Protein AF-A0A958DXS5-F1 (afdb_monomer)

Radius of gyration: 31.89 Å; Cα contacts (8 Å, |Δi|>4): 603; chains: 1; bounding box: 67×41×102 Å

Sequence (323 aa):
NNTNSLRATYNRAVTLPGNNSLNLDIIGQQTDFPGGFSLIGRGRGARDGYSFSNASLANGQFLASGTLPIPGIWGSGLPYQPGVPNTTYIPLAAPYALLYEGLLAQFTANPNSILSQLAQAGINVDVSTAQLLLTLLDYNPNRSGRPALPVTTINQNRRATTVLTATPVDVKPLANTITETIELGYKGIISNKLLFAVDGYYTKKKDFIGPLLLETPLVVWGRNAQGGSLLDSELAAALAEAISNNPVLLGALQSQSLTPQQVAGLLVALASEDLNALPVGVVQPNENAVPGELMLTYRNFGQVEYWGVDVTMQYLFNEKLSF

Nearest PDB structures (foldseek):
  5fq8-assembly1_B  TM=8.353E-01  e=8.364E+00  Bacteroides thetaiotaomicron
  5fq6-assembly2_B  TM=6.447E-01  e=6.556E+00  Bacteroides thetaiotaomicron

Solvent-accessible surface area (backbone atoms only — not comparable to full-atom values): 18397 Å² total; per-residue (Å²): 113,73,53,73,50,79,45,77,48,79,47,78,48,77,45,72,72,49,69,58,50,35,65,32,78,44,79,78,42,74,48,77,42,68,87,68,48,56,46,33,35,28,40,38,27,18,53,83,32,38,45,41,67,82,22,61,43,100,81,66,42,69,50,59,36,35,61,43,92,25,62,46,83,78,94,73,80,80,78,90,61,97,87,70,95,74,78,45,56,48,34,44,56,40,68,38,44,51,44,30,52,56,50,48,53,49,43,73,74,38,55,65,57,55,46,51,52,35,40,72,73,72,41,75,66,54,73,69,57,53,49,51,51,51,63,63,42,58,79,52,97,85,56,88,93,63,90,72,63,76,52,80,42,36,63,63,77,61,79,66,89,61,83,73,89,72,79,82,75,61,45,60,46,64,56,59,22,39,39,40,35,44,37,45,32,42,37,39,33,48,77,83,32,36,40,39,34,41,37,37,38,42,35,40,39,32,30,40,73,55,69,77,40,81,67,50,45,72,38,48,38,64,59,48,100,85,69,53,36,63,66,48,60,43,51,14,49,42,42,18,50,25,39,62,74,31,68,69,57,39,52,58,35,48,77,60,76,47,50,42,58,62,54,19,48,47,56,47,58,72,31,44,71,75,45,48,66,35,68,52,21,27,36,52,36,76,82,56,89,64,77,34,52,44,39,20,33,43,44,57,44,69,71,51,73,52,69,53,73,50,78,48,78,48,76,59,90,50,102,84,69,87,134

Secondary structure (DSSP, 8-state):
--EEEEEEEEEEEEEPPPHHHHH-EEEEEEEE-TTS-EEEEEEE--SS-B--TTTEETTTEE------SSS---S------TT-----EE--HHHHHHHHHHHHHHHHH-HHHHHHHHHHTT----HHHHHHHHHHH---TT-TTS-------EETTS---PPPS----PBPPPPPEEEEEEEEEEEEEETTTEEEEEEEEEEEEEEEE---EE-SPEEE----TTS--HHHHHHHHHHHHHHHT-HHHHHHHHHTT--HHHHHHHHHHHTHHHHTT-EEEE---TT--STTEEEEE--EEEEEEEEEEEEEEEE---TT---

pLDDT: mean 70.85, std 20.26, range [27.22, 98.38]

Mean predicted aligned error: 13.58 Å

Structure (mmCIF, N/CA/C/O backbone):
data_AF-A0A958DXS5-F1
#
_entry.id   AF-A0A958DXS5-F1
#
loop_
_atom_site.group_PDB
_atom_site.id
_atom_site.type_symbol
_atom_site.label_atom_id
_atom_site.label_alt_id
_atom_site.label_comp_id
_atom_site.label_asym_id
_atom_site.label_entity_id
_atom_site.label_seq_id
_atom_site.pdbx_PDB_ins_code
_atom_site.Cartn_x
_atom_site.Cartn_y
_atom_site.Cartn_z
_atom_site.occupancy
_atom_site.B_iso_or_equiv
_atom_site.auth_seq_id
_atom_site.auth_comp_id
_atom_site.auth_asym_id
_atom_site.auth_atom_id
_atom_site.pdbx_PDB_model_num
ATOM 1 N N . ASN A 1 1 ? 33.249 -8.209 -59.733 1.00 57.84 1 ASN A N 1
ATOM 2 C CA . ASN A 1 1 ? 33.817 -7.555 -58.538 1.00 57.84 1 ASN A CA 1
ATOM 3 C C . ASN A 1 1 ? 32.849 -7.735 -57.392 1.00 57.84 1 ASN A C 1
ATOM 5 O O . ASN A 1 1 ? 31.688 -7.401 -57.561 1.00 57.84 1 ASN A O 1
ATOM 9 N N . ASN A 1 2 ? 33.302 -8.300 -56.275 1.00 68.88 2 ASN A N 1
ATOM 10 C CA . ASN A 1 2 ? 32.500 -8.376 -55.056 1.00 68.88 2 ASN A CA 1
ATOM 11 C C . ASN A 1 2 ? 32.970 -7.261 -54.123 1.00 68.88 2 ASN A C 1
ATOM 13 O O . ASN A 1 2 ? 34.174 -7.112 -53.912 1.00 68.88 2 ASN A O 1
ATOM 17 N N . THR A 1 3 ? 32.036 -6.481 -53.592 1.00 84.75 3 THR A N 1
ATOM 18 C CA . THR A 1 3 ? 32.337 -5.391 -52.658 1.00 84.75 3 THR A CA 1
ATOM 19 C C . THR A 1 3 ? 31.684 -5.716 -51.331 1.00 84.75 3 THR A C 1
ATOM 21 O O . THR A 1 3 ? 30.490 -5.996 -51.291 1.00 84.75 3 THR A O 1
ATOM 24 N N . ASN A 1 4 ? 32.470 -5.685 -50.256 1.00 90.81 4 ASN A N 1
ATOM 25 C CA . ASN A 1 4 ? 32.017 -6.026 -48.914 1.00 90.81 4 ASN A CA 1
ATOM 26 C C . ASN A 1 4 ? 32.406 -4.912 -47.941 1.00 90.81 4 ASN A C 1
ATOM 28 O O . ASN A 1 4 ? 33.473 -4.314 -48.081 1.00 90.81 4 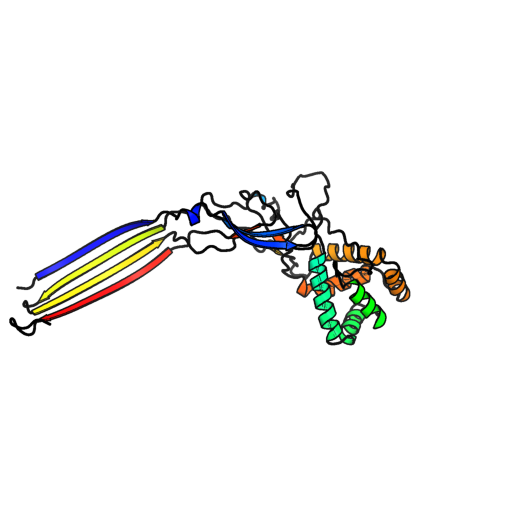ASN A O 1
ATOM 32 N N . SER A 1 5 ? 31.567 -4.668 -46.942 1.00 93.50 5 SER A N 1
ATOM 33 C CA . SER A 1 5 ? 31.832 -3.733 -45.851 1.00 93.50 5 SER A CA 1
ATOM 34 C C . SER A 1 5 ? 31.365 -4.316 -44.523 1.00 93.50 5 SER A C 1
ATOM 36 O O . SER A 1 5 ? 30.269 -4.870 -44.445 1.00 93.50 5 SER A O 1
ATOM 38 N N . LEU A 1 6 ? 32.183 -4.143 -43.486 1.00 95.19 6 LEU A N 1
ATOM 39 C CA . LEU A 1 6 ? 31.854 -4.454 -42.099 1.00 95.19 6 LEU A CA 1
ATOM 40 C C . LEU A 1 6 ? 31.708 -3.143 -41.320 1.00 95.19 6 LEU A C 1
ATOM 42 O O . LEU A 1 6 ? 32.494 -2.214 -41.514 1.00 95.19 6 LEU A O 1
ATOM 46 N N . ARG A 1 7 ? 30.729 -3.088 -40.422 1.00 95.50 7 ARG A N 1
ATOM 47 C CA . ARG A 1 7 ? 30.500 -1.986 -39.491 1.00 95.50 7 ARG A CA 1
ATOM 48 C C . ARG A 1 7 ? 30.397 -2.538 -38.076 1.00 95.50 7 ARG A C 1
ATOM 50 O O . ARG A 1 7 ? 29.701 -3.519 -37.848 1.00 95.50 7 ARG A O 1
ATOM 57 N N . ALA A 1 8 ? 31.048 -1.868 -37.135 1.00 96.69 8 ALA A N 1
ATOM 58 C CA . ALA A 1 8 ? 30.827 -2.062 -35.712 1.00 96.69 8 ALA A CA 1
ATOM 59 C C . ALA A 1 8 ? 30.578 -0.696 -35.075 1.00 96.69 8 ALA A C 1
ATOM 61 O O . ALA A 1 8 ? 31.335 0.246 -35.324 1.00 96.69 8 ALA A O 1
ATOM 62 N N . THR A 1 9 ? 29.522 -0.578 -34.281 1.00 97.44 9 THR A N 1
ATOM 63 C CA . THR A 1 9 ? 29.180 0.653 -33.566 1.00 97.44 9 THR A CA 1
ATOM 64 C C . THR A 1 9 ? 28.941 0.350 -32.097 1.00 97.44 9 THR A C 1
ATOM 66 O O . THR A 1 9 ? 28.390 -0.685 -31.727 1.00 97.44 9 THR A O 1
ATOM 69 N N . TYR A 1 10 ? 29.379 1.278 -31.252 1.00 97.38 10 TYR A N 1
ATOM 70 C CA . TYR A 1 10 ? 29.037 1.316 -29.841 1.00 97.38 10 TYR A CA 1
ATOM 71 C C . TYR A 1 10 ? 28.386 2.661 -29.552 1.00 97.38 10 TYR A C 1
ATOM 73 O O . TYR A 1 10 ? 28.977 3.709 -29.819 1.00 97.38 10 TYR A O 1
ATOM 81 N N . ASN A 1 11 ? 27.174 2.626 -29.015 1.00 97.38 11 ASN A N 1
ATOM 82 C CA . ASN A 1 11 ? 26.450 3.813 -28.599 1.00 97.38 11 ASN A CA 1
ATOM 83 C C . ASN A 1 11 ? 26.139 3.732 -27.106 1.00 97.38 11 ASN A C 1
ATOM 85 O O . ASN A 1 11 ? 25.632 2.718 -26.627 1.00 97.38 11 ASN A O 1
ATOM 89 N N . ARG A 1 12 ? 26.403 4.820 -26.382 1.00 97.19 12 ARG A N 1
ATOM 90 C CA . ARG A 1 12 ? 26.031 4.983 -24.978 1.00 97.19 12 ARG A CA 1
ATOM 91 C C . ARG A 1 12 ? 25.222 6.260 -24.821 1.00 97.19 12 ARG A C 1
ATOM 93 O O . ARG A 1 12 ? 25.762 7.359 -24.921 1.00 97.19 12 ARG A O 1
ATOM 100 N N . ALA A 1 13 ? 23.944 6.101 -24.508 1.00 97.12 13 ALA A N 1
ATOM 101 C CA . ALA A 1 13 ? 23.031 7.192 -24.213 1.00 97.12 13 ALA A CA 1
ATOM 102 C C . ALA A 1 13 ? 22.753 7.271 -22.707 1.00 97.12 13 ALA A C 1
ATOM 104 O O . ALA A 1 13 ? 22.579 6.252 -22.035 1.00 97.12 13 ALA A O 1
ATOM 105 N N . VAL A 1 14 ? 22.684 8.495 -22.186 1.00 97.25 14 VAL A N 1
ATOM 106 C CA . VAL A 1 14 ? 22.302 8.784 -20.800 1.00 97.25 14 VAL A CA 1
ATOM 107 C C . VAL A 1 14 ? 21.036 9.628 -20.833 1.00 97.25 14 VAL A C 1
ATOM 109 O O . VAL A 1 14 ? 21.013 10.682 -21.462 1.00 97.25 14 VAL A O 1
ATOM 112 N N . THR A 1 15 ? 19.983 9.161 -20.170 1.00 96.00 15 THR A N 1
ATOM 113 C CA . THR A 1 15 ? 18.731 9.906 -19.997 1.00 96.00 15 THR A CA 1
ATOM 114 C C . THR A 1 15 ? 18.621 10.344 -18.546 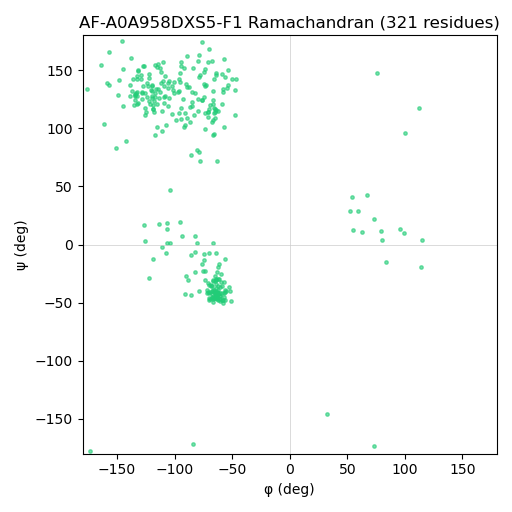1.00 96.00 15 THR A C 1
ATOM 116 O O . THR A 1 15 ? 18.663 9.512 -17.638 1.00 96.00 15 THR A O 1
ATOM 119 N N . LEU A 1 16 ? 18.508 11.653 -18.331 1.00 96.38 16 LEU A N 1
ATOM 120 C CA . LEU A 1 16 ? 18.294 12.217 -17.003 1.00 96.38 16 LEU A CA 1
ATOM 121 C C . LEU A 1 16 ? 16.840 11.984 -16.562 1.00 96.38 16 LEU A C 1
ATOM 123 O O . LEU A 1 16 ? 15.945 11.993 -17.415 1.00 96.38 16 LEU A O 1
ATOM 127 N N . PRO A 1 17 ? 16.577 11.824 -15.254 1.00 96.06 17 PRO A N 1
ATOM 128 C CA . PRO A 1 17 ? 15.221 11.855 -14.733 1.00 96.06 17 PRO A CA 1
ATOM 129 C C . PRO A 1 17 ? 14.481 13.128 -15.157 1.00 96.06 17 PRO A C 1
ATOM 131 O O . PRO A 1 17 ? 15.035 14.229 -15.128 1.00 96.06 17 PRO A O 1
ATOM 134 N N . GLY A 1 18 ? 13.216 12.981 -15.551 1.00 93.75 18 GLY A N 1
ATOM 135 C CA . GLY A 1 18 ? 12.374 14.122 -15.904 1.00 93.75 18 GLY A CA 1
ATOM 136 C C . GLY A 1 18 ? 12.056 14.993 -14.685 1.00 93.75 18 GLY A C 1
ATOM 137 O O . GLY A 1 18 ? 12.073 14.517 -13.550 1.00 93.75 18 GLY A O 1
ATOM 138 N N . ASN A 1 19 ? 11.695 16.260 -14.918 1.00 93.50 19 ASN A N 1
ATOM 139 C CA . ASN A 1 19 ? 11.370 17.197 -13.835 1.00 93.50 19 ASN A CA 1
ATOM 140 C C . ASN A 1 19 ? 10.251 16.668 -12.922 1.00 93.50 19 ASN A C 1
ATOM 142 O O . ASN A 1 19 ? 10.360 16.750 -11.704 1.00 93.50 19 ASN A O 1
ATOM 146 N N . ASN A 1 20 ? 9.219 16.046 -13.503 1.00 90.94 20 ASN A N 1
ATOM 147 C CA . ASN A 1 20 ? 8.153 15.418 -12.725 1.00 90.94 20 ASN A CA 1
ATOM 148 C C . ASN A 1 20 ? 8.691 14.252 -11.882 1.00 90.94 20 ASN A C 1
ATOM 150 O O . ASN A 1 20 ? 8.374 14.158 -10.709 1.00 90.94 20 ASN A O 1
ATOM 154 N N . SER A 1 21 ? 9.558 13.390 -12.414 1.00 93.62 21 SER A N 1
ATOM 155 C CA . SER A 1 21 ? 10.102 12.273 -11.628 1.00 93.62 21 SER A CA 1
ATOM 156 C C . SER A 1 21 ? 10.922 12.733 -10.418 1.00 93.62 21 SER A C 1
ATOM 158 O O . SER A 1 21 ? 10.944 12.052 -9.396 1.00 93.62 21 SER A O 1
ATOM 160 N N . LEU A 1 22 ? 11.561 13.900 -10.517 1.00 94.50 22 LEU A N 1
ATOM 161 C CA . LEU A 1 22 ? 12.376 14.479 -9.450 1.00 94.50 22 LEU A CA 1
ATOM 162 C C . LEU A 1 22 ? 11.560 15.301 -8.450 1.00 94.50 22 LEU A C 1
ATOM 164 O O . LEU A 1 22 ? 11.778 15.173 -7.252 1.00 94.50 22 LEU A O 1
ATOM 168 N N . ASN A 1 23 ? 10.629 16.127 -8.928 1.00 94.19 23 ASN A N 1
ATOM 169 C CA . ASN A 1 23 ? 10.014 17.192 -8.131 1.00 94.19 23 ASN A CA 1
ATOM 170 C C . ASN A 1 23 ? 8.476 17.146 -8.123 1.00 94.19 23 ASN A C 1
ATOM 172 O O . ASN A 1 23 ? 7.849 18.156 -7.812 1.00 94.19 23 ASN A O 1
ATOM 176 N N . LEU A 1 24 ? 7.848 16.026 -8.509 1.00 94.06 24 LEU A N 1
ATOM 177 C CA . LEU A 1 24 ? 6.392 15.885 -8.397 1.00 94.06 24 LEU A CA 1
ATOM 178 C C . LEU A 1 24 ? 5.959 16.154 -6.952 1.00 94.06 24 LEU A C 1
ATOM 180 O O . LEU A 1 24 ? 6.568 15.648 -6.015 1.00 94.06 24 LEU A O 1
ATOM 184 N N . ASP A 1 25 ? 4.899 16.934 -6.792 1.00 91.88 25 ASP A N 1
ATOM 185 C CA . ASP A 1 25 ? 4.213 17.125 -5.520 1.00 91.88 25 ASP A CA 1
ATOM 186 C C . ASP A 1 25 ? 2.741 17.430 -5.814 1.00 91.88 25 ASP A C 1
ATOM 188 O O . ASP A 1 25 ? 2.333 18.583 -5.954 1.00 91.88 25 ASP A O 1
ATOM 192 N N . ILE A 1 26 ? 1.954 16.377 -6.036 1.00 91.38 26 ILE A N 1
ATOM 193 C CA . ILE A 1 26 ? 0.547 16.498 -6.433 1.00 91.38 26 ILE A CA 1
ATOM 194 C C . ILE A 1 26 ? -0.303 15.566 -5.582 1.00 91.38 26 ILE A C 1
ATOM 196 O O . ILE A 1 26 ? -0.054 14.363 -5.527 1.00 91.38 26 ILE A O 1
ATOM 200 N N . ILE A 1 27 ? -1.351 16.112 -4.966 1.00 90.50 27 ILE A N 1
ATOM 201 C CA . ILE A 1 27 ? -2.413 15.316 -4.346 1.00 90.50 27 ILE A CA 1
ATOM 202 C C . ILE A 1 27 ? -3.258 14.716 -5.470 1.00 90.50 27 ILE A C 1
ATOM 204 O O . ILE A 1 27 ? -3.917 15.445 -6.208 1.00 90.50 27 ILE A O 1
ATOM 208 N N . GLY A 1 28 ? -3.213 13.394 -5.617 1.00 85.00 28 GLY A N 1
ATOM 209 C CA . GLY A 1 28 ? -4.034 12.665 -6.585 1.00 85.00 28 GLY A CA 1
ATOM 210 C C . GLY A 1 28 ? -5.396 12.271 -6.019 1.00 85.00 28 GLY A C 1
ATOM 211 O O . GLY A 1 28 ? -6.374 12.199 -6.756 1.00 85.00 28 GLY A O 1
ATOM 212 N N . GLN A 1 29 ? -5.467 12.043 -4.708 1.00 82.50 29 GLN A N 1
ATOM 213 C CA . GLN A 1 29 ? -6.699 11.703 -4.010 1.00 82.50 29 GLN A CA 1
ATOM 214 C C . GLN A 1 29 ? -6.651 12.252 -2.589 1.00 82.50 29 GLN A C 1
ATOM 216 O O . GLN A 1 29 ? -5.621 12.192 -1.925 1.00 82.50 29 GLN A O 1
ATOM 221 N N . GLN A 1 30 ? -7.782 12.741 -2.103 1.00 82.06 30 GLN A N 1
ATOM 222 C CA . GLN A 1 30 ? -7.972 13.047 -0.697 1.00 82.06 30 GLN A CA 1
ATOM 223 C C . GLN A 1 30 ? -9.324 12.488 -0.279 1.00 82.06 30 GLN A C 1
ATOM 225 O O . GLN A 1 30 ? -10.321 12.690 -0.969 1.00 82.06 30 GLN A O 1
ATOM 230 N N . THR A 1 31 ? -9.340 11.733 0.813 1.00 64.88 31 THR A N 1
ATOM 231 C CA . THR A 1 31 ? -10.576 11.249 1.430 1.00 64.88 31 THR A CA 1
ATOM 232 C C . THR A 1 31 ? -10.642 11.810 2.834 1.00 64.88 31 THR A C 1
ATOM 234 O O . THR A 1 31 ? -9.777 11.509 3.654 1.00 64.88 31 THR A O 1
ATOM 237 N N . ASP A 1 32 ? -11.653 12.630 3.089 1.00 61.53 32 ASP A N 1
ATOM 238 C CA . ASP A 1 32 ? -11.888 13.225 4.398 1.00 61.53 32 ASP A CA 1
ATOM 239 C C . ASP A 1 32 ? -12.804 12.319 5.225 1.00 61.53 32 ASP A C 1
ATOM 241 O O . ASP A 1 32 ? -13.791 11.771 4.728 1.00 61.53 32 ASP A O 1
ATOM 245 N N . PHE A 1 33 ? -12.475 12.168 6.502 1.00 49.66 33 PHE A N 1
ATOM 246 C CA . PHE A 1 33 ? -13.183 11.330 7.459 1.00 49.66 33 PHE A CA 1
ATOM 247 C C . PHE A 1 33 ? -13.779 12.180 8.592 1.00 49.66 33 PHE A C 1
ATOM 249 O O . PHE A 1 33 ? -13.264 13.257 8.918 1.00 49.66 33 PHE A O 1
ATOM 256 N N . PRO A 1 34 ? -14.854 11.701 9.251 1.00 40.28 34 PRO A N 1
ATOM 257 C CA . PRO A 1 34 ? -15.392 12.339 10.446 1.00 40.28 34 PRO A CA 1
ATOM 258 C C . PRO A 1 34 ? -14.324 12.549 11.521 1.00 40.28 34 PRO A C 1
ATOM 260 O O . PRO A 1 34 ? -13.358 11.795 11.636 1.00 40.28 34 PRO A O 1
ATOM 263 N N . GLY A 1 35 ? -14.501 13.595 12.322 1.00 44.41 35 GLY A N 1
ATOM 264 C CA . GLY A 1 35 ? -13.476 14.045 13.257 1.00 44.41 35 GLY A CA 1
ATOM 265 C C . GLY A 1 35 ? -12.448 14.956 12.602 1.00 44.41 35 GLY A C 1
ATOM 266 O O . GLY A 1 35 ? -11.798 15.670 13.343 1.00 44.41 35 GLY A O 1
ATOM 267 N N . GLY A 1 36 ? -12.381 15.007 11.264 1.00 46.69 36 GLY A N 1
ATOM 268 C CA . GLY A 1 36 ? -11.670 15.989 10.450 1.00 46.69 36 GLY A CA 1
ATOM 269 C C . GLY A 1 36 ? -10.488 15.416 9.656 1.00 46.69 36 GLY A C 1
ATOM 270 O O . GLY A 1 36 ? -10.055 16.041 8.700 1.00 46.69 36 GLY A O 1
ATOM 271 N N . PHE A 1 37 ? -9.970 14.248 10.034 1.00 50.34 37 PHE A N 1
ATOM 272 C CA . PHE A 1 37 ? -8.798 13.615 9.423 1.00 50.34 37 PHE A CA 1
ATOM 273 C C . PHE A 1 37 ? -8.946 13.397 7.906 1.00 50.34 37 PHE A C 1
ATOM 275 O O . PHE A 1 37 ? -10.016 13.009 7.444 1.00 50.34 37 PHE A O 1
ATOM 282 N N . SER A 1 38 ? -7.849 13.537 7.158 1.00 58.19 38 SER A N 1
ATOM 283 C CA . SER A 1 38 ? -7.803 13.303 5.710 1.00 58.19 38 SER A CA 1
ATOM 284 C C . SER A 1 38 ? -6.737 12.270 5.360 1.00 58.19 38 SER A C 1
ATOM 286 O O . SER A 1 38 ? -5.568 12.446 5.700 1.00 58.19 38 SER A O 1
ATOM 288 N N . LEU A 1 39 ? -7.116 11.220 4.628 1.00 67.88 39 LEU A N 1
ATOM 289 C CA . LEU A 1 39 ? -6.159 10.335 3.964 1.00 67.88 39 LEU A CA 1
ATOM 290 C C . LEU A 1 39 ? -5.797 10.946 2.615 1.00 67.88 39 LEU A C 1
ATOM 292 O O . LEU A 1 39 ? -6.668 11.128 1.760 1.00 67.88 39 LEU A O 1
ATOM 296 N N . ILE A 1 40 ? -4.517 11.248 2.425 1.00 77.12 40 ILE A N 1
ATOM 297 C CA . ILE A 1 40 ? -4.032 11.929 1.225 1.00 77.12 40 ILE A CA 1
ATOM 298 C C . ILE A 1 40 ? -3.198 10.947 0.408 1.00 77.12 40 ILE A C 1
ATOM 300 O O . ILE A 1 40 ? -2.133 10.520 0.841 1.00 77.12 40 ILE A O 1
ATOM 304 N N . GLY A 1 41 ? -3.673 10.603 -0.784 1.00 86.81 41 GLY A N 1
ATOM 305 C CA . GLY A 1 41 ? -2.876 9.964 -1.823 1.00 86.81 41 GLY A CA 1
ATOM 306 C C . GLY A 1 41 ? -2.110 11.028 -2.596 1.00 86.81 41 GLY A C 1
ATOM 307 O O . GLY A 1 41 ? -2.718 11.829 -3.316 1.00 86.81 41 GLY A O 1
ATOM 308 N N . ARG A 1 42 ? -0.784 11.053 -2.460 1.00 89.12 42 ARG A N 1
ATOM 309 C CA . ARG A 1 42 ? 0.068 12.073 -3.076 1.00 89.12 42 ARG A CA 1
ATOM 310 C C . ARG A 1 42 ? 1.169 11.445 -3.915 1.00 89.12 42 ARG A C 1
ATOM 312 O O . ARG A 1 42 ? 1.901 10.578 -3.454 1.00 89.12 42 ARG A O 1
ATOM 319 N N . GLY A 1 43 ? 1.311 11.928 -5.143 1.00 92.75 43 GLY A N 1
ATOM 320 C CA . GLY A 1 43 ? 2.479 11.662 -5.965 1.00 92.75 43 GLY A CA 1
ATOM 321 C C . GLY A 1 43 ? 3.632 12.566 -5.552 1.00 92.75 43 GLY A C 1
ATOM 322 O O . GLY A 1 43 ? 3.480 13.790 -5.569 1.00 92.75 43 GLY A O 1
ATOM 323 N N . ARG A 1 44 ? 4.780 11.971 -5.226 1.00 92.38 44 ARG A N 1
ATOM 324 C CA . ARG A 1 44 ? 6.013 12.690 -4.923 1.00 92.38 44 ARG A CA 1
ATOM 325 C C . ARG A 1 44 ? 7.171 12.291 -5.830 1.00 92.38 44 ARG A C 1
ATOM 327 O O . ARG A 1 44 ? 7.309 11.129 -6.212 1.00 92.38 44 ARG A O 1
ATOM 334 N N . GLY A 1 45 ? 8.006 13.258 -6.183 1.00 94.31 45 GLY A N 1
ATOM 335 C CA . GLY A 1 45 ? 9.250 13.022 -6.904 1.00 94.31 45 GLY A CA 1
ATOM 336 C C . GLY A 1 45 ? 10.347 12.508 -5.973 1.00 94.31 45 GLY A C 1
ATOM 337 O O . GLY A 1 45 ? 10.420 12.911 -4.821 1.00 94.31 45 GLY A O 1
ATOM 338 N N . ALA A 1 46 ? 11.217 11.631 -6.469 1.00 94.19 46 ALA A N 1
ATOM 339 C CA . ALA A 1 46 ? 12.259 10.980 -5.669 1.00 94.19 46 ALA A CA 1
ATOM 340 C C . ALA A 1 46 ? 13.647 11.587 -5.930 1.00 94.19 46 ALA A C 1
ATOM 342 O O . ALA A 1 46 ? 14.620 10.867 -6.159 1.00 94.19 46 ALA A O 1
ATOM 343 N N . ARG A 1 47 ? 13.753 12.924 -5.936 1.00 93.69 47 ARG A N 1
ATOM 344 C CA . ARG A 1 47 ? 15.042 13.608 -6.141 1.00 93.69 47 ARG A CA 1
ATOM 345 C C . ARG A 1 47 ? 16.082 13.196 -5.104 1.00 93.69 47 ARG A C 1
ATOM 347 O O . ARG A 1 47 ? 17.182 12.817 -5.488 1.00 93.69 47 ARG A O 1
ATOM 354 N N . ASP A 1 48 ? 15.712 13.259 -3.830 1.00 92.00 48 ASP A N 1
ATOM 355 C CA . ASP A 1 48 ? 16.608 12.982 -2.701 1.00 92.00 48 ASP A CA 1
ATOM 356 C C . ASP A 1 48 ? 16.346 11.600 -2.073 1.00 92.00 48 ASP A C 1
ATOM 358 O O . ASP A 1 48 ? 17.035 11.188 -1.143 1.00 92.00 48 ASP A O 1
ATOM 362 N N . GLY A 1 49 ? 15.394 10.848 -2.634 1.00 92.00 49 GLY A N 1
ATOM 363 C CA . GLY A 1 49 ? 14.931 9.582 -2.077 1.00 92.00 49 GLY A CA 1
ATOM 364 C C . GLY A 1 49 ? 14.065 9.757 -0.827 1.00 92.00 49 GLY A C 1
ATOM 365 O O . GLY A 1 49 ? 13.696 10.869 -0.455 1.00 92.00 49 GLY A O 1
ATOM 366 N N . TYR A 1 50 ? 13.728 8.626 -0.211 1.00 88.75 50 TYR A N 1
ATOM 367 C CA . TYR A 1 50 ? 12.944 8.537 1.014 1.00 88.75 50 TYR A CA 1
ATOM 368 C C . TYR A 1 50 ? 13.530 7.481 1.933 1.00 88.75 50 TYR A C 1
ATOM 370 O O . TYR A 1 50 ? 13.720 6.333 1.515 1.00 88.75 50 TYR A O 1
ATOM 378 N N . SER A 1 51 ? 13.784 7.860 3.180 1.00 83.88 51 SER A N 1
ATOM 379 C CA . SER A 1 51 ? 14.310 6.972 4.204 1.00 83.88 51 SER A CA 1
ATOM 380 C C . SER A 1 51 ? 13.257 6.656 5.256 1.00 83.88 51 SER A C 1
ATOM 382 O O . SER A 1 51 ? 12.549 7.530 5.751 1.00 83.88 51 SER A O 1
ATOM 384 N N . PHE A 1 52 ? 13.180 5.387 5.639 1.00 75.50 52 PHE A N 1
ATOM 385 C CA . PHE A 1 52 ? 12.304 4.903 6.709 1.00 75.50 52 PHE A CA 1
ATOM 386 C C . PHE A 1 52 ? 13.107 4.556 7.969 1.00 75.50 52 PHE A C 1
ATOM 388 O O . PHE A 1 52 ? 12.649 3.828 8.846 1.00 75.50 52 PHE A O 1
ATOM 395 N N . SER A 1 53 ? 14.333 5.067 8.078 1.00 65.44 53 SER A N 1
ATOM 396 C CA . SER A 1 53 ? 15.286 4.709 9.131 1.00 65.44 53 SER A CA 1
ATOM 397 C C . SER A 1 53 ? 14.824 5.089 10.541 1.00 65.44 53 SER A C 1
ATOM 399 O O . SER A 1 53 ? 15.112 4.341 11.474 1.00 65.44 53 SER A O 1
ATOM 401 N N . ASN A 1 54 ? 14.041 6.165 10.710 1.00 55.50 54 ASN A N 1
ATOM 402 C CA . ASN A 1 54 ? 13.461 6.505 12.017 1.00 55.50 54 ASN A CA 1
ATOM 403 C C . ASN A 1 54 ? 12.306 5.582 12.399 1.00 55.50 54 ASN A C 1
ATOM 405 O O . ASN A 1 54 ? 11.909 5.561 13.559 1.00 55.50 54 ASN A O 1
ATOM 409 N N . ALA A 1 55 ? 11.781 4.792 11.460 1.00 52.75 55 ALA A N 1
ATOM 410 C CA . ALA A 1 55 ? 10.856 3.741 11.816 1.00 52.75 55 ALA A CA 1
ATOM 411 C C . ALA A 1 55 ? 11.589 2.677 12.651 1.00 52.75 55 ALA A C 1
ATOM 413 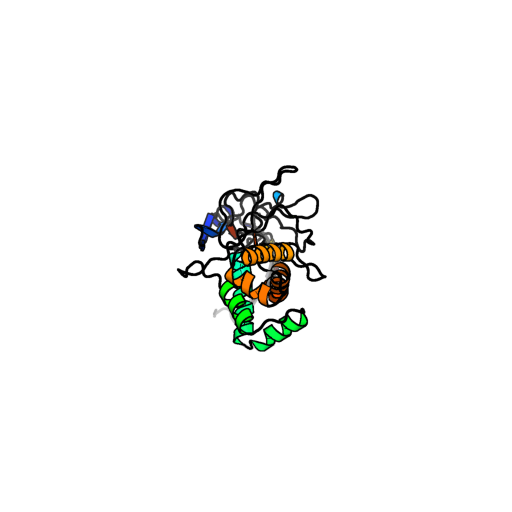O O . ALA A 1 55 ? 11.060 2.236 13.657 1.00 52.75 55 ALA A O 1
ATOM 414 N N . SER A 1 56 ? 12.824 2.291 12.326 1.00 51.25 56 SER A N 1
ATOM 415 C CA . SER A 1 56 ? 13.480 1.153 12.985 1.00 51.25 56 SER A CA 1
ATOM 416 C C . SER A 1 56 ? 13.858 1.417 14.454 1.00 51.25 56 SER A C 1
ATOM 418 O O . SER A 1 56 ? 14.736 2.216 14.765 1.00 51.25 56 SER A O 1
ATOM 420 N N . LEU A 1 57 ? 13.265 0.655 15.374 1.00 54.19 57 LEU A N 1
ATOM 421 C CA . LEU A 1 57 ? 13.626 0.571 16.791 1.00 54.19 57 LEU A CA 1
ATOM 422 C C . LEU A 1 57 ? 14.597 -0.594 17.040 1.00 54.19 57 LEU A C 1
ATOM 424 O O . LEU A 1 57 ? 14.598 -1.588 16.315 1.00 54.19 57 LEU A O 1
ATOM 428 N N . ALA A 1 58 ? 15.365 -0.510 18.133 1.00 47.72 58 ALA A N 1
ATOM 429 C CA . ALA A 1 58 ? 16.449 -1.439 18.493 1.00 47.72 58 ALA A CA 1
ATOM 430 C C . ALA A 1 58 ? 16.061 -2.934 18.594 1.00 47.72 58 ALA A C 1
ATOM 432 O O . ALA A 1 58 ? 16.940 -3.788 18.620 1.00 47.72 58 ALA A O 1
ATOM 433 N N . ASN A 1 59 ? 14.764 -3.255 18.612 1.00 51.75 59 ASN A N 1
ATOM 434 C CA . ASN A 1 59 ? 14.242 -4.615 18.767 1.00 51.75 59 ASN A CA 1
ATOM 435 C C . ASN A 1 59 ? 13.525 -5.132 17.506 1.00 51.75 59 ASN A C 1
ATOM 437 O O . ASN A 1 59 ? 12.713 -6.048 17.608 1.00 51.75 59 ASN A O 1
ATOM 441 N N . GLY A 1 60 ? 13.749 -4.514 16.339 1.00 46.88 60 GLY A N 1
ATOM 442 C CA . GLY A 1 60 ? 12.983 -4.835 15.133 1.00 46.88 60 GLY A CA 1
ATOM 443 C C . GLY A 1 60 ? 11.519 -4.411 15.266 1.00 46.88 60 GLY A C 1
ATOM 444 O O . GLY A 1 60 ? 10.617 -5.163 14.941 1.00 46.88 60 GLY A O 1
ATOM 445 N N . GLN A 1 61 ? 11.261 -3.224 15.806 1.00 47.50 61 GLN A N 1
ATOM 446 C CA . GLN A 1 61 ? 9.923 -2.624 15.801 1.00 47.50 61 GLN A CA 1
ATOM 447 C C . GLN A 1 61 ? 9.961 -1.395 14.896 1.00 47.50 61 GLN A C 1
ATOM 449 O O . GLN A 1 61 ? 11.023 -0.795 14.773 1.00 47.50 61 GLN A O 1
ATOM 454 N N . PHE A 1 62 ? 8.839 -1.016 14.284 1.00 48.34 62 PHE A N 1
ATOM 455 C CA . PHE A 1 62 ? 8.780 0.165 13.423 1.00 48.34 62 PHE A CA 1
ATOM 456 C C . PHE A 1 62 ? 7.900 1.271 14.023 1.00 48.34 62 PHE A C 1
ATOM 458 O O . PHE A 1 62 ? 6.779 0.991 14.446 1.00 48.34 62 PHE A O 1
ATOM 465 N N . LEU A 1 63 ? 8.387 2.517 14.072 1.00 48.94 63 LEU A N 1
ATOM 466 C CA . LEU A 1 63 ? 7.571 3.698 14.340 1.00 48.94 63 LEU A CA 1
ATOM 467 C C . LEU A 1 63 ? 6.683 3.943 13.121 1.00 48.94 63 LEU A C 1
ATOM 469 O O . LEU A 1 63 ? 7.164 4.236 12.029 1.00 48.94 63 LEU A O 1
ATOM 473 N N . ALA A 1 64 ? 5.380 3.788 13.320 1.00 48.81 64 ALA A N 1
ATOM 474 C CA . ALA A 1 64 ? 4.373 4.213 12.363 1.00 48.81 64 ALA A CA 1
ATOM 475 C C . ALA A 1 64 ? 4.151 5.724 12.492 1.00 48.81 64 ALA A C 1
ATOM 477 O O . ALA A 1 64 ? 4.397 6.314 13.538 1.00 48.81 64 ALA A O 1
ATOM 478 N N . SER A 1 65 ? 3.632 6.366 11.460 1.00 45.16 65 SER A N 1
ATOM 479 C CA . SER A 1 65 ? 3.267 7.783 11.509 1.00 45.16 65 SER A CA 1
ATOM 480 C C . SER A 1 65 ? 1.982 7.966 10.718 1.00 45.16 65 SER A C 1
ATOM 482 O O . SER A 1 65 ? 1.951 8.215 9.520 1.00 45.16 65 SER A O 1
ATOM 484 N N . GLY A 1 66 ? 0.867 7.820 11.418 1.00 43.88 66 GLY A N 1
ATOM 485 C CA . GLY A 1 66 ? -0.459 7.887 10.822 1.00 43.88 66 GLY A CA 1
ATOM 486 C C . GLY A 1 66 ? -1.123 6.528 10.873 1.00 43.88 66 GLY A C 1
ATOM 487 O O . GLY A 1 66 ? -0.648 5.551 10.302 1.00 43.88 66 GLY A O 1
ATOM 488 N N . THR A 1 67 ? -2.228 6.468 11.595 1.00 44.50 67 THR A N 1
ATOM 489 C CA . THR A 1 67 ? -3.150 5.347 11.525 1.00 44.50 67 THR A CA 1
ATOM 490 C C . THR A 1 67 ? -4.089 5.594 10.349 1.00 44.50 67 THR A C 1
ATOM 492 O O . THR A 1 67 ? -4.617 6.695 10.203 1.00 44.50 67 THR A O 1
ATOM 495 N N . LEU A 1 68 ? -4.263 4.595 9.488 1.00 45.75 68 LEU A N 1
ATOM 496 C CA . LEU A 1 68 ? -5.265 4.596 8.423 1.00 45.75 68 LEU A CA 1
ATOM 497 C C . LEU A 1 68 ? -6.663 4.793 9.027 1.00 45.75 68 LEU A C 1
ATOM 499 O O . LEU A 1 68 ? -6.817 4.596 10.234 1.00 45.75 68 LEU A O 1
ATOM 503 N N . PRO A 1 69 ? -7.658 5.239 8.237 1.00 37.78 69 PRO A N 1
ATOM 504 C CA . PRO A 1 69 ? -8.901 5.792 8.752 1.00 37.78 69 PRO A CA 1
ATOM 505 C C . PRO A 1 69 ? -9.618 4.815 9.669 1.00 37.78 69 PRO A C 1
ATOM 507 O O . PRO A 1 69 ? -10.352 3.923 9.251 1.00 37.78 69 PRO A O 1
ATOM 510 N N . ILE A 1 70 ? -9.445 5.077 10.951 1.00 35.00 70 ILE A N 1
ATOM 511 C CA . ILE A 1 70 ? -10.401 4.742 11.965 1.00 35.00 70 ILE A CA 1
ATOM 512 C C . ILE A 1 70 ? -10.800 6.080 12.608 1.00 35.00 70 ILE A C 1
ATOM 514 O O . ILE A 1 70 ? -9.911 6.855 12.956 1.00 35.00 70 ILE A O 1
ATOM 518 N N . PRO A 1 71 ? -12.098 6.428 12.685 1.00 30.52 71 PRO A N 1
ATOM 519 C CA . PRO A 1 71 ? -12.562 7.753 13.094 1.00 30.52 71 PRO A CA 1
ATOM 520 C C . PRO A 1 71 ? -11.918 8.317 14.364 1.00 30.52 71 PRO A C 1
ATOM 522 O O . PRO A 1 71 ? -12.204 7.873 15.473 1.00 30.52 71 PRO A O 1
ATOM 525 N N . GLY A 1 72 ? -11.116 9.364 14.158 1.00 32.78 72 GLY A N 1
ATOM 526 C CA . GLY A 1 72 ? -10.613 10.280 15.175 1.00 32.78 72 GLY A CA 1
ATOM 527 C C . GLY A 1 72 ? -9.187 10.002 15.636 1.00 32.78 72 GLY A C 1
ATOM 528 O O . GLY A 1 72 ? -9.008 9.237 16.568 1.00 32.78 72 GLY A O 1
ATOM 529 N N . ILE A 1 73 ? -8.193 10.693 15.067 1.00 30.97 73 ILE A N 1
ATOM 530 C CA . ILE A 1 73 ? -7.165 11.435 15.828 1.00 30.97 73 ILE A CA 1
ATOM 531 C C . ILE A 1 73 ? -6.235 12.198 14.872 1.00 30.97 73 ILE A C 1
ATOM 533 O O . ILE A 1 73 ? -5.755 11.687 13.863 1.00 30.97 73 ILE A O 1
ATOM 537 N N . TRP A 1 74 ? -6.009 13.457 15.236 1.00 30.69 74 TRP A N 1
ATOM 538 C CA . TRP A 1 74 ? -5.208 14.464 14.554 1.00 30.69 74 TRP A CA 1
ATOM 539 C C . TRP A 1 74 ? -3.928 14.792 15.328 1.00 30.69 74 TRP A C 1
ATOM 541 O O . TRP A 1 74 ? -3.935 14.772 16.555 1.00 30.69 74 TRP A O 1
ATOM 551 N N . GLY A 1 75 ? -2.911 15.304 14.627 1.00 29.97 75 GLY A N 1
ATOM 552 C CA . GLY A 1 75 ? -2.287 16.558 15.075 1.00 29.97 75 GLY A CA 1
ATOM 553 C C . GLY A 1 75 ? -1.018 16.524 15.934 1.00 29.97 75 GLY A C 1
ATOM 554 O O . GLY A 1 75 ? -0.638 17.581 16.430 1.00 29.97 75 GLY A O 1
ATOM 555 N N . SER A 1 76 ? -0.310 15.405 16.080 1.00 29.25 76 SER A N 1
ATOM 556 C CA . SER A 1 76 ? 1.069 15.416 16.602 1.00 29.25 76 SER A CA 1
ATOM 557 C C . SER A 1 76 ? 1.838 14.154 16.197 1.00 29.25 76 SER A C 1
ATOM 559 O O . SER A 1 76 ? 1.285 13.057 16.171 1.00 29.25 76 SER A O 1
ATOM 561 N N . GLY A 1 77 ? 3.112 14.310 15.818 1.00 33.41 77 GLY A N 1
ATOM 562 C CA . GLY A 1 77 ? 3.988 13.182 15.481 1.00 33.41 77 GLY A CA 1
ATOM 563 C C . GLY A 1 77 ? 4.226 12.280 16.695 1.00 33.41 77 GLY A C 1
ATOM 564 O O . GLY A 1 77 ? 4.298 12.791 17.808 1.00 33.41 77 GLY A O 1
ATOM 565 N N . LEU A 1 78 ? 4.355 10.962 16.482 1.00 33.94 78 LEU A N 1
ATOM 566 C CA . LEU A 1 78 ? 4.657 9.986 17.538 1.00 33.94 78 LEU A CA 1
ATOM 567 C C . LEU A 1 78 ? 6.081 10.220 18.082 1.00 33.94 78 LEU A C 1
ATOM 569 O O . LEU A 1 78 ? 7.045 9.886 17.386 1.00 33.94 78 LEU A O 1
ATOM 573 N N . PRO A 1 79 ? 6.275 10.758 19.306 1.00 34.06 79 PRO A N 1
ATOM 574 C CA . PRO A 1 79 ? 7.599 10.915 19.878 1.00 34.06 79 PRO A CA 1
ATOM 575 C C . PRO A 1 79 ? 7.943 9.640 20.643 1.00 34.06 79 PRO A C 1
ATOM 577 O O . PRO A 1 79 ? 7.417 9.359 21.720 1.00 34.06 79 PRO A O 1
ATOM 580 N N . TYR A 1 80 ? 8.874 8.871 20.094 1.00 31.33 80 TYR A N 1
ATOM 581 C CA . TYR A 1 80 ? 9.611 7.886 20.865 1.00 31.33 80 TYR A CA 1
ATOM 582 C C . TYR A 1 80 ? 10.521 8.612 21.873 1.00 31.33 80 TYR A C 1
ATOM 584 O O . TYR A 1 80 ? 11.548 9.172 21.494 1.00 31.33 80 TYR A O 1
ATOM 592 N N . GLN A 1 81 ? 10.153 8.608 23.160 1.00 27.22 81 GLN A N 1
ATOM 593 C CA . GLN A 1 81 ? 11.032 8.999 24.268 1.00 27.22 81 GLN A CA 1
ATOM 594 C C . GLN A 1 81 ? 11.046 7.912 25.353 1.00 27.22 81 GLN A C 1
ATOM 596 O O . GLN A 1 81 ? 9.989 7.539 25.866 1.00 27.22 81 GLN A O 1
ATOM 601 N N . PRO A 1 82 ? 12.223 7.399 25.751 1.00 27.31 82 PRO A N 1
ATOM 602 C CA . PRO A 1 82 ? 12.324 6.515 26.903 1.00 27.31 82 PRO A CA 1
ATOM 603 C C . PRO A 1 82 ? 11.971 7.288 28.186 1.00 27.31 82 PRO A C 1
ATOM 605 O O . PRO A 1 82 ? 12.682 8.217 28.554 1.00 27.31 82 PRO A O 1
ATOM 608 N N . GLY A 1 83 ? 10.900 6.887 28.882 1.00 31.30 83 GLY A N 1
ATOM 609 C CA . GLY A 1 83 ? 10.709 7.217 30.303 1.00 31.30 83 GLY A CA 1
ATOM 610 C C . GLY A 1 83 ? 9.538 8.120 30.715 1.00 31.30 83 GLY A C 1
ATOM 611 O O . GLY A 1 83 ? 9.439 8.388 31.908 1.00 31.30 83 GLY A O 1
ATOM 612 N N . VAL A 1 84 ? 8.630 8.558 29.827 1.00 30.94 84 VAL A N 1
ATOM 613 C CA . VAL A 1 84 ? 7.434 9.341 30.236 1.00 30.94 84 VAL A CA 1
ATOM 614 C C . VAL A 1 84 ? 6.164 8.867 29.496 1.00 30.94 84 VAL A C 1
ATOM 616 O O . VAL A 1 84 ? 6.214 8.693 28.278 1.00 30.94 84 VAL A O 1
ATOM 619 N N . PRO A 1 85 ? 5.026 8.631 30.188 1.00 36.12 85 PRO A N 1
ATOM 620 C CA . PRO A 1 85 ? 3.807 8.089 29.587 1.00 36.12 85 PRO A CA 1
ATOM 621 C C . PRO A 1 85 ? 2.916 9.187 28.980 1.00 36.12 85 PRO A C 1
ATOM 623 O O . PRO A 1 85 ? 2.194 9.865 29.701 1.00 36.12 85 PRO A O 1
ATOM 626 N N . ASN A 1 86 ? 2.895 9.301 27.649 1.00 36.47 86 ASN A N 1
ATOM 627 C CA . ASN A 1 86 ? 1.872 10.048 26.903 1.00 36.47 86 ASN A CA 1
ATOM 628 C C . ASN A 1 86 ? 1.087 9.057 26.035 1.00 36.47 86 ASN A C 1
ATOM 630 O O . ASN A 1 86 ? 1.599 8.559 25.036 1.00 36.47 86 ASN A O 1
ATOM 634 N N . THR A 1 87 ? -0.110 8.669 26.471 1.00 38.03 87 THR A N 1
ATOM 635 C CA . THR A 1 87 ? -0.938 7.629 25.836 1.00 38.03 87 THR A CA 1
ATOM 636 C C . THR A 1 87 ? -1.550 8.152 24.539 1.00 38.03 87 THR A C 1
ATOM 638 O O . THR A 1 87 ? -2.538 8.881 24.572 1.00 38.03 87 THR A O 1
ATOM 641 N N . THR A 1 88 ? -0.952 7.805 23.398 1.00 38.72 88 THR A N 1
ATOM 642 C CA . THR A 1 88 ? -1.591 7.989 22.084 1.00 38.72 88 THR A CA 1
ATOM 643 C C . THR A 1 88 ? -2.501 6.797 21.824 1.00 38.72 88 THR A C 1
ATOM 645 O O . THR A 1 88 ? -2.291 5.724 22.375 1.00 38.72 88 THR A O 1
ATOM 648 N N . TYR A 1 89 ? -3.548 6.985 21.043 1.00 42.00 89 TYR A N 1
ATOM 649 C CA . TYR A 1 89 ? -4.790 6.250 21.190 1.00 42.00 89 TYR A CA 1
ATOM 650 C C . TYR A 1 89 ? -5.257 5.797 19.786 1.00 42.00 89 TYR A C 1
ATOM 652 O O . TYR A 1 89 ? -5.394 6.647 18.917 1.00 42.00 89 TYR A O 1
ATOM 660 N N . ILE A 1 90 ? -5.409 4.493 19.488 1.00 45.34 90 ILE A N 1
ATOM 661 C CA . ILE A 1 90 ? -5.934 4.010 18.187 1.00 45.34 90 ILE A CA 1
ATOM 662 C C . ILE A 1 90 ? -7.461 4.137 18.231 1.00 45.34 90 ILE A C 1
ATOM 664 O O . ILE A 1 90 ? -8.081 3.455 19.053 1.00 45.34 90 ILE A O 1
ATOM 668 N N . PRO A 1 91 ? -8.092 4.992 17.413 1.00 46.56 91 PRO A N 1
ATOM 669 C CA . PRO A 1 91 ? -9.546 5.009 17.287 1.00 46.56 91 PRO A CA 1
ATOM 670 C C . PRO A 1 91 ? -10.045 3.639 16.824 1.00 46.56 91 PRO A C 1
ATOM 672 O O . PRO A 1 91 ? -9.354 2.949 16.086 1.00 46.56 91 PRO A O 1
ATOM 675 N N . LEU A 1 92 ? -11.235 3.218 17.259 1.00 49.19 92 LEU A N 1
ATOM 676 C CA . LEU A 1 92 ? -11.703 1.839 17.048 1.00 49.19 92 LEU A CA 1
ATOM 677 C C . LEU A 1 92 ? -12.872 1.676 16.074 1.00 49.19 92 LEU A C 1
ATOM 679 O O . LEU A 1 92 ? -13.270 0.563 15.760 1.00 49.19 92 LEU A O 1
ATOM 683 N N . ALA A 1 93 ? -13.401 2.766 15.537 1.00 49.25 93 ALA A N 1
ATOM 684 C CA . ALA A 1 93 ? -14.597 2.766 14.706 1.00 49.25 93 ALA A CA 1
ATOM 685 C C . ALA A 1 93 ? -14.568 1.925 13.397 1.00 49.25 93 ALA A C 1
ATOM 687 O O . ALA A 1 93 ? -15.629 1.490 12.975 1.00 49.25 93 ALA A O 1
ATOM 688 N N . ALA A 1 94 ? -13.422 1.633 12.768 1.00 50.78 94 ALA A N 1
ATOM 689 C CA . ALA A 1 94 ? -13.335 0.812 11.552 1.00 50.78 94 ALA A CA 1
ATOM 690 C C . ALA A 1 94 ? -13.125 -0.675 11.873 1.00 50.78 94 ALA A C 1
ATOM 692 O O . ALA A 1 94 ? -13.848 -1.482 11.299 1.00 50.78 94 ALA A O 1
ATOM 693 N N . PRO A 1 95 ? -12.261 -1.062 12.840 1.00 54.56 95 PRO A N 1
ATOM 694 C CA . PRO A 1 95 ? -12.310 -2.385 13.446 1.00 54.56 95 PRO A CA 1
ATOM 695 C C . PRO A 1 95 ? -13.714 -2.709 13.956 1.00 54.56 95 PRO A C 1
ATOM 697 O O . PRO A 1 95 ? -14.183 -3.816 13.734 1.00 54.56 95 PRO A O 1
ATOM 700 N N . TYR A 1 96 ? -14.423 -1.737 14.550 1.00 56.19 96 TYR A N 1
ATOM 701 C CA . TYR A 1 96 ? -15.822 -1.902 14.948 1.00 56.19 96 TYR A CA 1
ATOM 702 C C . TYR A 1 96 ? -16.782 -2.053 13.785 1.00 56.19 96 TYR A C 1
ATOM 704 O O . TYR A 1 96 ? -17.635 -2.926 13.847 1.00 56.19 96 TYR A O 1
ATOM 712 N N . ALA A 1 97 ? -16.668 -1.231 12.743 1.00 56.16 97 ALA A N 1
ATOM 713 C CA . ALA A 1 97 ? -17.510 -1.377 11.564 1.00 56.16 97 ALA A CA 1
ATOM 714 C C . ALA A 1 97 ? -17.300 -2.747 10.903 1.00 56.16 97 ALA A C 1
ATOM 716 O O . ALA A 1 97 ? -18.272 -3.394 10.549 1.00 56.16 97 ALA A O 1
ATOM 717 N N . LEU A 1 98 ? -16.060 -3.233 10.804 1.00 58.19 98 LEU A N 1
ATOM 718 C CA . LEU A 1 98 ? -15.758 -4.561 10.260 1.00 58.19 98 LEU A CA 1
ATOM 719 C C . LEU A 1 98 ? -16.284 -5.688 11.151 1.00 58.19 98 LEU A C 1
ATOM 721 O O . LEU A 1 98 ? -16.959 -6.582 10.652 1.00 58.19 98 LEU A O 1
ATOM 725 N N . LEU A 1 99 ? -16.049 -5.601 12.465 1.00 63.03 99 LEU A N 1
ATOM 726 C CA . LEU A 1 99 ? -16.663 -6.479 13.466 1.00 63.03 99 LEU A CA 1
ATOM 727 C C . LEU A 1 99 ? -18.185 -6.527 13.290 1.00 63.03 99 LEU A C 1
ATOM 729 O O . LEU A 1 99 ? -18.779 -7.600 13.269 1.00 63.03 99 LEU A O 1
ATOM 733 N N . TYR A 1 100 ? -18.814 -5.360 13.174 1.00 64.75 100 TYR A N 1
ATOM 734 C CA . TYR A 1 100 ? -20.255 -5.221 13.055 1.00 64.75 100 TYR A CA 1
ATOM 735 C C . TYR A 1 100 ? -20.783 -5.788 11.743 1.00 64.75 100 TYR A C 1
ATOM 737 O O . TYR A 1 100 ? -21.710 -6.583 11.787 1.00 64.75 100 TYR A O 1
ATOM 745 N N . GLU A 1 101 ? -20.199 -5.434 10.599 1.00 61.84 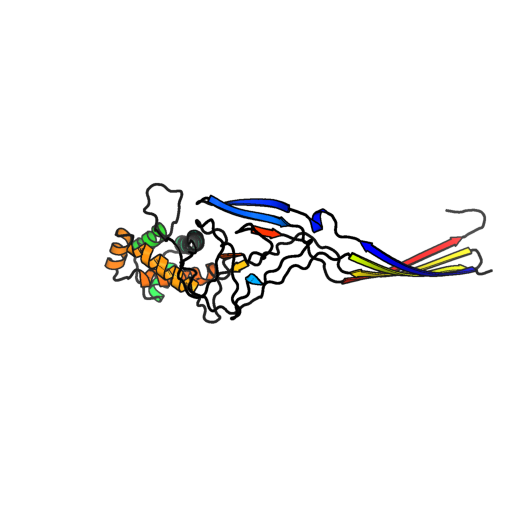101 GLU A N 1
ATOM 746 C CA . GLU A 1 101 ? -20.614 -5.934 9.283 1.00 61.84 101 GLU A CA 1
ATOM 747 C C . GLU A 1 101 ? -20.423 -7.454 9.182 1.00 61.84 101 GLU A C 1
ATOM 749 O O . GLU A 1 101 ? -21.324 -8.158 8.723 1.00 61.84 101 GLU A O 1
ATOM 754 N N . GLY A 1 102 ? -19.302 -7.985 9.687 1.00 64.94 102 GLY A N 1
ATOM 755 C CA . GLY A 1 102 ? -19.047 -9.427 9.744 1.00 64.94 102 GLY A CA 1
ATOM 756 C C . GLY A 1 102 ? -20.070 -10.160 10.615 1.00 64.94 102 GLY A C 1
ATOM 757 O O . GLY A 1 102 ? -20.682 -11.144 10.184 1.00 64.94 102 GLY A O 1
ATOM 758 N N . LEU A 1 103 ? -20.338 -9.645 11.818 1.00 67.50 103 LEU A N 1
ATOM 759 C CA . LEU A 1 103 ? -21.342 -10.215 12.720 1.00 67.50 103 LEU A CA 1
ATOM 760 C C . LEU A 1 103 ? -22.765 -10.062 12.170 1.00 67.50 103 LEU A C 1
ATOM 762 O O . LEU A 1 103 ? -23.552 -11.002 12.263 1.00 67.50 103 LEU A O 1
ATOM 766 N N . LEU A 1 104 ? -23.105 -8.921 11.568 1.00 68.62 104 LEU A N 1
ATOM 767 C CA . LEU A 1 104 ? -24.410 -8.651 10.965 1.00 68.62 104 LEU A CA 1
ATOM 768 C C . LEU A 1 104 ? -24.678 -9.589 9.788 1.00 68.62 104 LEU A C 1
ATOM 770 O O . LEU A 1 104 ? -25.780 -10.135 9.687 1.00 68.62 104 LEU A O 1
ATOM 774 N N . ALA A 1 105 ? -23.685 -9.811 8.924 1.00 67.75 105 ALA A N 1
ATOM 775 C CA . ALA A 1 105 ? -23.785 -10.746 7.809 1.00 67.75 105 ALA A CA 1
ATOM 776 C C . ALA A 1 105 ? -24.058 -12.173 8.307 1.00 67.75 105 ALA A C 1
ATOM 778 O O . ALA A 1 105 ? -24.985 -12.831 7.828 1.00 67.75 105 ALA A O 1
ATOM 779 N N . GLN A 1 106 ? -23.316 -12.628 9.321 1.00 67.44 106 GLN A N 1
ATOM 780 C CA . GLN A 1 106 ? -23.522 -13.946 9.924 1.00 67.44 106 GLN A CA 1
ATOM 781 C C . GLN A 1 106 ? -24.892 -14.065 10.620 1.00 67.44 106 GLN A C 1
ATOM 783 O O . GLN A 1 106 ? -25.591 -15.065 10.437 1.00 67.44 106 GLN A O 1
ATOM 788 N N . PHE A 1 107 ? -25.328 -13.034 11.352 1.00 70.38 107 PHE A N 1
ATOM 789 C CA . PHE A 1 107 ? -26.644 -13.004 12.002 1.00 70.38 107 PHE A CA 1
ATOM 790 C C . PHE A 1 107 ? -27.792 -13.011 10.998 1.00 70.38 107 PHE A C 1
ATOM 792 O O . PHE A 1 107 ? -28.793 -13.688 11.220 1.00 70.38 107 PHE A O 1
ATOM 799 N N . THR A 1 108 ? -27.658 -12.268 9.899 1.00 71.12 108 THR A N 1
ATOM 800 C CA . THR A 1 108 ? -28.670 -12.205 8.834 1.00 71.12 108 THR A CA 1
ATOM 801 C C . THR A 1 108 ? -28.770 -13.538 8.097 1.00 71.12 108 THR A C 1
ATOM 803 O O . THR A 1 108 ? -29.867 -13.951 7.725 1.00 71.12 108 THR A O 1
ATOM 806 N N . ALA A 1 109 ? -27.644 -14.234 7.914 1.00 76.75 109 ALA A N 1
ATOM 807 C CA . ALA A 1 109 ? -27.609 -15.539 7.265 1.00 76.75 109 ALA A CA 1
ATOM 808 C C . ALA A 1 109 ? -28.254 -16.638 8.125 1.00 76.75 109 ALA A C 1
ATOM 810 O O . ALA A 1 109 ? -29.066 -17.415 7.618 1.00 76.75 109 ALA A O 1
ATOM 811 N N . ASN A 1 110 ? -27.907 -16.720 9.415 1.00 75.12 110 ASN A N 1
ATOM 812 C CA . ASN A 1 110 ? -28.521 -17.658 10.355 1.00 75.12 110 ASN A CA 1
ATOM 813 C C . ASN A 1 110 ? -28.280 -17.231 11.820 1.00 75.12 110 ASN A C 1
ATOM 815 O O . ASN A 1 110 ? -27.219 -17.509 12.376 1.00 75.12 110 ASN A O 1
ATOM 819 N N . PRO A 1 111 ? -29.271 -16.654 12.521 1.00 69.38 111 PRO A N 1
ATOM 820 C CA . PRO A 1 111 ? -29.107 -16.251 13.920 1.00 69.38 111 PRO A CA 1
ATOM 821 C C . PRO A 1 111 ? -28.695 -17.409 14.843 1.00 69.38 111 PRO A C 1
ATOM 823 O O . PRO A 1 111 ? -27.942 -17.217 15.796 1.00 69.38 111 PRO A O 1
ATOM 826 N N . ASN A 1 112 ? -29.140 -18.633 14.538 1.00 73.31 112 ASN A N 1
ATOM 827 C CA . ASN A 1 112 ? -28.850 -19.809 15.355 1.00 73.31 112 ASN A CA 1
ATOM 828 C C . ASN A 1 112 ? -27.397 -20.287 15.219 1.00 73.31 112 ASN A C 1
ATOM 830 O O . ASN A 1 112 ? -26.902 -20.944 16.134 1.00 73.31 112 ASN A O 1
ATOM 834 N N . SER A 1 113 ? -26.693 -19.965 14.124 1.00 71.75 113 SER A N 1
ATOM 835 C CA . SER A 1 113 ? -25.284 -20.352 13.984 1.00 71.75 113 SER A CA 1
ATOM 836 C C . SER A 1 113 ? -24.399 -19.549 14.929 1.00 71.75 113 SER A C 1
ATOM 838 O O . SER A 1 113 ? -23.555 -20.139 15.598 1.00 71.75 113 SER A O 1
ATOM 840 N N . ILE A 1 114 ? -24.652 -18.247 15.084 1.00 68.06 114 ILE A N 1
ATOM 841 C CA . ILE A 1 114 ? -23.940 -17.431 16.074 1.00 68.06 114 ILE A CA 1
ATOM 842 C C . ILE A 1 114 ? -24.277 -17.898 17.482 1.00 68.06 114 ILE A C 1
ATOM 844 O O . ILE A 1 114 ? -23.364 -18.131 18.259 1.00 68.06 114 ILE A O 1
ATOM 848 N N . LEU A 1 115 ? -25.550 -18.142 17.802 1.00 72.12 115 LEU A N 1
ATOM 849 C CA . LEU A 1 115 ? -25.917 -18.687 19.114 1.00 72.12 115 LEU A CA 1
ATOM 850 C C . LEU A 1 115 ? -25.204 -20.013 19.413 1.00 72.12 115 LEU A C 1
ATOM 852 O O . LEU A 1 115 ? -24.743 -20.221 20.530 1.00 72.12 115 LEU A O 1
ATOM 856 N N . SER A 1 116 ? -25.046 -20.883 18.411 1.00 74.62 116 SER A N 1
ATOM 857 C CA . SER A 1 116 ? -24.304 -22.137 18.567 1.00 74.62 116 SER A CA 1
ATOM 858 C C . SER A 1 116 ? -22.793 -21.937 18.740 1.00 74.62 116 SER A C 1
ATOM 860 O O . SER A 1 116 ? -22.176 -22.668 19.510 1.00 74.62 116 SER A O 1
ATOM 862 N N . GLN A 1 117 ? -22.194 -20.938 18.082 1.00 70.38 117 GLN A N 1
ATOM 863 C CA . GLN A 1 117 ? -20.786 -20.565 18.269 1.00 70.38 117 GLN A CA 1
ATOM 864 C C . GLN A 1 117 ? -20.557 -19.925 19.647 1.00 70.38 117 GLN A C 1
ATOM 866 O O . GLN A 1 117 ? -19.600 -20.270 20.338 1.00 70.38 117 GLN A O 1
ATOM 871 N N . LEU A 1 118 ? -21.471 -19.053 20.083 1.00 68.31 118 LEU A N 1
ATOM 872 C CA . LEU A 1 118 ? -21.474 -18.462 21.421 1.00 68.31 118 LEU A CA 1
ATOM 873 C C . LEU A 1 118 ? -21.606 -19.562 22.487 1.00 68.31 118 LEU A C 1
ATOM 875 O O . LEU A 1 118 ? -20.819 -19.591 23.433 1.00 68.31 118 LEU A O 1
ATOM 879 N N . ALA A 1 119 ? -22.507 -20.530 22.288 1.00 73.25 119 ALA A N 1
ATOM 880 C CA . ALA A 1 119 ? -22.678 -21.670 23.188 1.00 73.25 119 ALA A CA 1
ATOM 881 C C . ALA A 1 119 ? -21.430 -22.570 23.244 1.00 73.25 119 ALA A C 1
ATOM 883 O O . ALA A 1 119 ? -21.058 -23.034 24.322 1.00 73.25 119 ALA A O 1
ATOM 884 N N . GLN A 1 120 ? -20.736 -22.775 22.117 1.00 72.69 120 GLN A N 1
ATOM 885 C CA . GLN A 1 120 ? -19.447 -23.485 22.077 1.00 72.69 120 GLN A CA 1
ATOM 886 C C . GLN A 1 120 ? -18.341 -22.747 22.845 1.00 72.69 120 GLN A C 1
ATOM 888 O O . GLN A 1 120 ? -17.467 -23.389 23.423 1.00 72.69 120 GLN A O 1
ATOM 893 N N . ALA A 1 121 ? -18.409 -21.417 22.912 1.00 64.25 121 ALA A N 1
ATOM 894 C CA . ALA A 1 121 ? -17.542 -20.590 23.749 1.00 64.25 121 ALA A CA 1
ATOM 895 C C . ALA A 1 121 ? -18.006 -20.501 25.221 1.00 64.25 121 ALA A C 1
ATOM 897 O O . ALA A 1 121 ? -17.441 -19.735 26.002 1.00 64.25 121 ALA A O 1
ATOM 898 N N . GLY A 1 122 ? -19.027 -21.273 25.618 1.00 65.69 122 GLY A N 1
ATOM 899 C CA . GLY A 1 122 ? -19.577 -21.285 26.977 1.00 65.69 122 GLY A CA 1
ATOM 900 C C . GLY A 1 122 ? -20.520 -20.119 27.290 1.00 65.69 122 GLY A C 1
ATOM 901 O O . GLY A 1 122 ? -20.867 -19.915 28.453 1.00 65.69 122 GLY A O 1
ATOM 902 N N . ILE A 1 123 ? -20.943 -19.359 26.277 1.00 67.62 123 ILE A N 1
ATOM 903 C CA . ILE A 1 123 ? -21.842 -18.211 26.404 1.00 67.62 123 ILE A CA 1
ATOM 904 C C . ILE A 1 123 ? -23.219 -18.583 25.856 1.00 67.62 123 ILE A C 1
ATOM 906 O O . ILE A 1 123 ? -23.454 -18.608 24.651 1.00 67.62 123 ILE A O 1
ATOM 910 N N . ASN A 1 124 ? -24.157 -18.843 26.762 1.00 74.25 124 ASN A N 1
ATOM 911 C CA . ASN A 1 124 ? -25.554 -19.051 26.403 1.00 74.25 124 ASN A CA 1
ATOM 912 C C . ASN A 1 124 ? -26.281 -17.707 26.464 1.00 74.25 124 ASN A C 1
ATOM 914 O O . ASN A 1 124 ? -26.595 -17.230 27.552 1.00 74.25 124 ASN A O 1
ATOM 918 N N . VAL A 1 125 ? -26.527 -17.107 25.300 1.00 72.31 125 VAL A N 1
ATOM 919 C CA . VAL A 1 125 ? -27.397 -15.933 25.165 1.00 72.31 125 VAL A CA 1
ATOM 920 C C . VAL A 1 125 ? -28.665 -16.282 24.405 1.00 72.31 125 VAL A C 1
ATOM 922 O O . VAL A 1 125 ? -28.650 -17.141 23.525 1.00 72.31 125 VAL A O 1
ATOM 925 N N . ASP A 1 126 ? -29.768 -15.616 24.730 1.00 73.81 126 ASP A N 1
ATOM 926 C CA . ASP A 1 126 ? -30.984 -15.706 23.923 1.00 73.81 126 ASP A CA 1
ATOM 927 C C . ASP A 1 126 ? -30.904 -14.832 22.653 1.00 73.81 126 ASP A C 1
ATOM 929 O O . ASP A 1 126 ? -30.063 -13.937 22.527 1.00 73.81 126 ASP A O 1
ATOM 933 N N . VAL A 1 127 ? -31.795 -15.096 21.687 1.00 71.56 127 VAL A N 1
ATOM 934 C CA . VAL A 1 127 ? -31.858 -14.375 20.398 1.00 71.56 127 VAL A CA 1
ATOM 935 C C . VAL A 1 127 ? -31.992 -12.860 20.611 1.00 71.56 127 VAL A C 1
ATOM 937 O O . VAL A 1 127 ? -31.335 -12.082 19.921 1.00 71.56 127 VAL A O 1
ATOM 940 N N . SER A 1 128 ? -32.793 -12.435 21.594 1.00 70.62 128 SER A N 1
ATOM 941 C CA . SER A 1 128 ? -33.013 -11.023 21.933 1.00 70.62 128 SER A CA 1
ATOM 942 C C . SER A 1 128 ? -31.746 -10.319 22.415 1.00 70.62 128 SER A C 1
ATOM 944 O O . SER A 1 128 ? -31.477 -9.184 22.023 1.00 70.62 128 SER A O 1
ATOM 946 N N . THR A 1 129 ? -30.941 -10.991 23.230 1.00 68.62 129 THR A N 1
ATOM 947 C CA . THR A 1 129 ? -29.677 -10.475 23.765 1.00 68.62 129 THR A CA 1
ATOM 948 C C . THR A 1 129 ? -28.619 -10.414 22.678 1.00 68.62 129 THR A C 1
ATOM 950 O O . THR A 1 129 ? -27.889 -9.431 22.574 1.00 68.62 129 THR A O 1
ATOM 953 N N . ALA A 1 130 ? -28.591 -11.421 21.809 1.00 69.31 130 ALA A N 1
ATOM 954 C CA . ALA A 1 130 ? -27.771 -11.437 20.606 1.00 69.31 130 ALA A CA 1
ATOM 955 C C . ALA A 1 130 ? -28.099 -10.254 19.663 1.00 69.31 130 ALA A C 1
ATOM 957 O O . ALA A 1 130 ? -27.199 -9.580 19.161 1.00 69.31 130 ALA A O 1
ATOM 958 N N . GLN A 1 131 ? -29.384 -9.930 19.481 1.00 68.44 131 GLN A N 1
ATOM 959 C CA . GLN A 1 131 ? -29.826 -8.762 18.707 1.00 68.44 131 GLN A CA 1
ATOM 960 C C . GLN A 1 131 ? -29.548 -7.421 19.393 1.00 68.44 131 GLN A C 1
ATOM 962 O O . GLN A 1 131 ? -29.239 -6.440 18.712 1.00 68.44 131 GLN A O 1
ATOM 967 N N . LEU A 1 132 ? -29.603 -7.361 20.724 1.00 65.75 132 LEU A N 1
ATOM 968 C CA . LEU A 1 132 ? -29.152 -6.201 21.499 1.00 65.75 132 LEU A CA 1
ATOM 969 C C . LEU A 1 132 ? -27.647 -5.964 21.332 1.00 65.75 132 LEU A C 1
ATOM 971 O O . LEU A 1 132 ? -27.242 -4.826 21.106 1.00 65.75 132 LEU A O 1
ATOM 975 N N . LEU A 1 133 ? -26.835 -7.026 21.373 1.00 66.62 133 LEU A N 1
ATOM 976 C CA . LEU A 1 133 ? -25.393 -6.963 21.119 1.00 66.62 133 LEU A CA 1
ATOM 977 C C . LEU A 1 133 ? -25.095 -6.410 19.719 1.00 66.62 133 LEU A C 1
ATOM 979 O O . LEU A 1 133 ? -24.323 -5.464 19.595 1.00 66.62 133 LEU A O 1
ATOM 983 N N . LEU A 1 134 ? -25.769 -6.914 18.682 1.00 66.81 134 LEU A N 1
ATOM 984 C CA . LEU A 1 134 ? -25.680 -6.369 17.321 1.00 66.81 134 LEU A CA 1
ATOM 985 C C . LEU A 1 134 ? -26.083 -4.895 17.233 1.00 66.81 134 LEU A C 1
ATOM 987 O O . LEU A 1 134 ? -25.369 -4.092 16.648 1.00 66.81 134 LEU A O 1
ATOM 991 N N . THR A 1 135 ? -27.221 -4.527 17.824 1.00 59.38 135 THR A N 1
ATOM 992 C CA . THR A 1 135 ? -27.748 -3.151 17.772 1.00 59.38 135 THR A CA 1
ATOM 993 C C . THR A 1 135 ? -26.815 -2.149 18.459 1.00 59.38 135 THR A C 1
ATOM 995 O O . THR A 1 135 ? -26.860 -0.957 18.161 1.00 59.38 135 THR A O 1
ATOM 998 N N . LEU A 1 136 ? -25.974 -2.621 19.380 1.00 55.16 136 LEU A N 1
ATOM 999 C CA . LEU A 1 136 ? -24.970 -1.817 20.075 1.00 55.16 136 LEU A CA 1
ATOM 1000 C C . LEU A 1 136 ? -23.619 -1.787 19.360 1.00 55.16 136 LEU A C 1
ATOM 1002 O O . LEU A 1 136 ? -22.897 -0.801 19.491 1.00 55.16 136 LEU A O 1
ATOM 1006 N N . LEU A 1 137 ? -23.300 -2.834 18.597 1.00 55.28 137 LEU A N 1
ATOM 1007 C CA . LEU A 1 137 ? -22.159 -2.863 17.682 1.00 55.28 137 LEU A CA 1
ATOM 1008 C C . LEU A 1 137 ? -22.417 -2.067 16.392 1.00 55.28 137 LEU A C 1
ATOM 1010 O O . LEU A 1 137 ? -21.448 -1.714 15.728 1.00 55.28 137 LEU A O 1
ATOM 1014 N N . ASP A 1 138 ? -23.680 -1.740 16.077 1.00 54.91 138 ASP A N 1
ATOM 1015 C CA . ASP A 1 138 ? -24.114 -0.820 15.007 1.00 54.91 138 ASP A CA 1
ATOM 1016 C C . ASP A 1 138 ? -23.604 0.605 15.283 1.00 54.91 138 ASP A C 1
ATOM 1018 O O . ASP A 1 138 ? -24.339 1.516 15.688 1.00 54.91 138 ASP A O 1
ATOM 1022 N N . TYR A 1 139 ? -22.296 0.791 15.114 1.00 47.53 139 TYR A N 1
ATOM 1023 C CA . TYR A 1 139 ? -21.633 2.080 15.146 1.00 47.53 139 TYR A CA 1
ATOM 1024 C C . TYR A 1 139 ? -22.102 2.888 13.935 1.00 47.53 139 TYR A C 1
ATOM 1026 O O . TYR A 1 139 ? -21.549 2.802 12.841 1.00 47.53 139 TYR A O 1
ATOM 1034 N N . ASN A 1 140 ? -23.131 3.711 14.135 1.00 42.59 140 ASN A N 1
ATOM 1035 C CA . ASN A 1 140 ? -23.524 4.724 13.168 1.00 42.59 140 ASN A CA 1
ATOM 1036 C C . ASN A 1 140 ? -23.358 6.123 13.779 1.00 42.59 140 ASN A C 1
ATOM 1038 O O . ASN A 1 140 ? -24.288 6.625 14.416 1.00 42.59 140 ASN A O 1
ATOM 1042 N N . PRO A 1 141 ? -22.208 6.791 13.566 1.00 38.78 141 PRO A N 1
ATOM 1043 C CA . PRO A 1 141 ? -21.962 8.132 14.095 1.00 38.78 141 PRO A CA 1
ATOM 1044 C C . PRO A 1 141 ? -22.909 9.195 13.505 1.00 38.78 141 PRO A C 1
ATOM 1046 O O . PRO A 1 141 ? -22.929 10.322 13.990 1.00 38.78 141 PRO A O 1
ATOM 1049 N N . ASN A 1 142 ? -23.719 8.839 12.499 1.00 36.47 142 ASN A N 1
ATOM 1050 C CA . ASN A 1 142 ? -24.672 9.718 11.822 1.00 36.47 142 ASN A CA 1
ATOM 1051 C C . ASN A 1 142 ? -26.147 9.439 12.184 1.00 36.47 142 ASN A C 1
ATOM 1053 O O . ASN A 1 142 ? -27.032 10.106 11.647 1.00 36.47 142 ASN A O 1
ATOM 1057 N N . ARG A 1 143 ? -26.458 8.478 13.070 1.00 39.69 143 ARG A N 1
ATOM 1058 C CA . ARG A 1 143 ? -27.842 8.218 13.520 1.00 39.69 143 ARG A CA 1
ATOM 1059 C C . ARG A 1 143 ? -28.115 8.885 14.865 1.00 39.69 143 ARG A C 1
ATOM 1061 O O . ARG A 1 143 ? -27.664 8.429 15.911 1.00 39.69 143 ARG A O 1
ATOM 1068 N N . SER A 1 144 ? -28.898 9.959 14.837 1.00 33.31 144 SER A N 1
ATOM 1069 C CA . SER A 1 144 ? -29.381 10.654 16.032 1.00 33.31 144 SER A CA 1
ATOM 1070 C C . SER A 1 144 ? -30.183 9.709 16.946 1.00 33.31 144 SER A C 1
ATOM 1072 O O . SER A 1 144 ? -31.063 8.994 16.472 1.00 33.31 144 SER A O 1
ATOM 1074 N N . GLY A 1 145 ? -29.919 9.735 18.259 1.00 35.28 145 GLY A N 1
ATOM 1075 C CA . GLY A 1 145 ? -30.790 9.118 19.274 1.00 35.28 145 GLY A CA 1
ATOM 1076 C C . GLY A 1 145 ? -30.394 7.737 19.813 1.00 35.28 145 GLY A C 1
ATOM 1077 O O . GLY A 1 145 ? -31.186 7.146 20.544 1.00 35.28 145 GLY A O 1
ATOM 1078 N N . ARG A 1 146 ? -29.197 7.214 19.514 1.00 40.72 146 ARG A N 1
ATOM 1079 C CA . ARG A 1 146 ? -28.664 6.005 20.175 1.00 40.72 146 ARG A CA 1
ATOM 1080 C C . ARG A 1 146 ? -27.465 6.352 21.067 1.00 40.72 146 ARG A C 1
ATOM 1082 O O . ARG A 1 146 ? -26.650 7.175 20.653 1.00 40.72 146 ARG A O 1
ATOM 1089 N N . PRO A 1 147 ? -27.338 5.764 22.274 1.00 35.75 147 PRO A N 1
ATOM 1090 C CA . PRO A 1 147 ? -26.156 5.962 23.102 1.00 35.75 147 PRO A CA 1
ATOM 1091 C C . PRO A 1 147 ? -24.951 5.364 22.374 1.00 35.75 147 PRO A C 1
ATOM 1093 O O . PRO A 1 147 ? -24.852 4.150 22.212 1.00 35.75 147 PRO A O 1
ATOM 1096 N N . ALA A 1 148 ? -24.068 6.233 21.885 1.00 41.22 148 ALA A N 1
ATOM 1097 C CA . ALA A 1 148 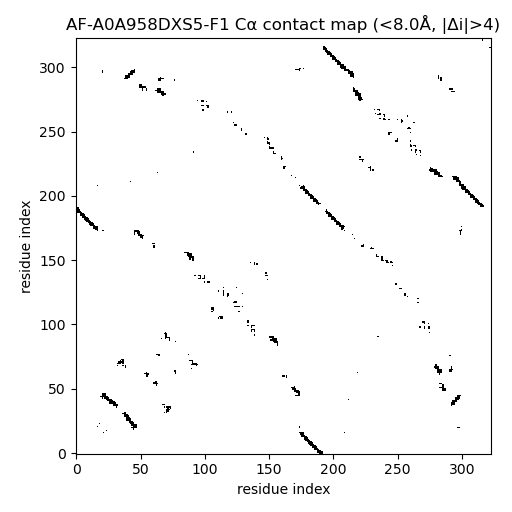? -22.790 5.824 21.331 1.00 41.22 148 ALA A CA 1
ATOM 1098 C C . ALA A 1 148 ? -22.019 5.063 22.413 1.00 41.22 148 ALA A C 1
ATOM 1100 O O . ALA A 1 148 ? -21.912 5.551 23.537 1.00 41.22 148 ALA A O 1
ATOM 1101 N N . LEU A 1 149 ? -21.474 3.892 22.084 1.00 39.47 149 LEU A N 1
ATOM 1102 C CA . LEU A 1 149 ? -20.421 3.304 22.900 1.00 39.47 149 LEU A CA 1
ATOM 1103 C C . LEU A 1 149 ? -19.237 4.286 22.865 1.00 39.47 149 LEU A C 1
ATOM 1105 O O . LEU A 1 149 ? -18.690 4.517 21.781 1.00 39.47 149 LEU A O 1
ATOM 1109 N N . PRO A 1 150 ? -18.848 4.910 23.994 1.00 43.34 150 PRO A N 1
ATOM 1110 C CA . PRO A 1 150 ? -17.718 5.819 24.030 1.00 43.34 150 PRO A CA 1
ATOM 1111 C C . PRO A 1 150 ? -16.458 4.964 24.054 1.00 43.34 150 PRO A C 1
ATOM 1113 O O . PRO A 1 150 ? -15.804 4.820 25.079 1.00 43.34 150 PRO A O 1
ATOM 1116 N N . VAL A 1 151 ? -16.137 4.328 22.930 1.00 45.97 151 VAL A N 1
ATOM 1117 C CA . VAL A 1 151 ? -14.872 3.618 22.817 1.00 45.97 151 VAL A CA 1
ATOM 1118 C C . VAL A 1 151 ? -13.830 4.618 22.378 1.00 45.97 151 VAL A C 1
ATOM 1120 O O . VAL A 1 151 ? -13.427 4.700 21.216 1.00 45.97 151 VAL A O 1
ATOM 1123 N N . THR A 1 152 ? -13.406 5.417 23.341 1.00 47.81 152 THR A N 1
ATOM 1124 C CA . THR A 1 152 ? -12.267 6.291 23.169 1.00 47.81 152 THR A CA 1
ATOM 1125 C C . THR A 1 152 ? -11.025 5.438 23.369 1.00 47.81 152 THR A C 1
ATOM 1127 O O . THR A 1 152 ? -10.398 5.452 24.420 1.00 47.81 152 THR A O 1
ATOM 1130 N N . THR A 1 153 ? -10.662 4.738 22.292 1.00 45.91 153 THR A N 1
ATOM 1131 C CA . THR A 1 153 ? -9.278 4.509 21.860 1.00 45.91 153 THR A CA 1
ATOM 1132 C C . THR A 1 153 ? -8.382 3.486 22.594 1.00 45.91 153 THR A C 1
ATOM 1134 O O . THR A 1 153 ? -8.465 3.302 23.799 1.00 45.91 153 THR A O 1
ATOM 1137 N N . ILE A 1 154 ? -7.461 2.838 21.861 1.00 44.59 154 ILE A N 1
ATOM 1138 C CA . ILE A 1 154 ? -6.458 1.877 22.386 1.00 44.59 154 ILE A CA 1
ATOM 1139 C C . ILE A 1 154 ? -5.099 2.542 22.658 1.00 44.59 154 ILE A C 1
ATOM 1141 O O . ILE A 1 154 ? -4.560 3.198 21.776 1.00 44.59 154 ILE A O 1
ATOM 1145 N N . ASN A 1 155 ? -4.489 2.320 23.825 1.00 41.41 155 ASN A N 1
ATOM 1146 C CA . ASN A 1 155 ? -3.197 2.908 24.212 1.00 41.41 155 ASN A CA 1
ATOM 1147 C C . ASN A 1 155 ? -1.979 2.339 23.440 1.00 41.41 155 ASN A C 1
ATOM 1149 O O . ASN A 1 155 ? -1.497 1.249 23.727 1.00 41.41 155 ASN A O 1
ATOM 1153 N N . GLN A 1 156 ? -1.383 3.151 22.568 1.00 45.12 156 GLN A N 1
ATOM 1154 C CA . GLN A 1 156 ? -0.217 2.846 21.727 1.00 45.12 156 GLN A CA 1
ATOM 1155 C C . GLN A 1 156 ? 1.119 2.706 22.483 1.00 45.12 156 GLN A C 1
ATOM 1157 O O . GLN A 1 156 ? 2.120 2.307 21.891 1.00 45.12 156 GLN A O 1
ATOM 1162 N N . ASN A 1 157 ? 1.182 3.009 23.786 1.00 41.41 157 ASN A N 1
ATOM 1163 C CA . ASN A 1 157 ? 2.419 2.829 24.563 1.00 41.41 157 ASN A CA 1
ATOM 1164 C C . ASN A 1 157 ? 2.713 1.361 24.894 1.00 41.41 157 ASN A C 1
ATOM 1166 O O . ASN A 1 157 ? 3.787 1.045 25.419 1.00 41.41 157 ASN A O 1
ATOM 1170 N N . ARG A 1 158 ? 1.776 0.450 24.614 1.00 40.53 158 ARG A N 1
ATOM 1171 C CA . ARG A 1 158 ? 1.972 -0.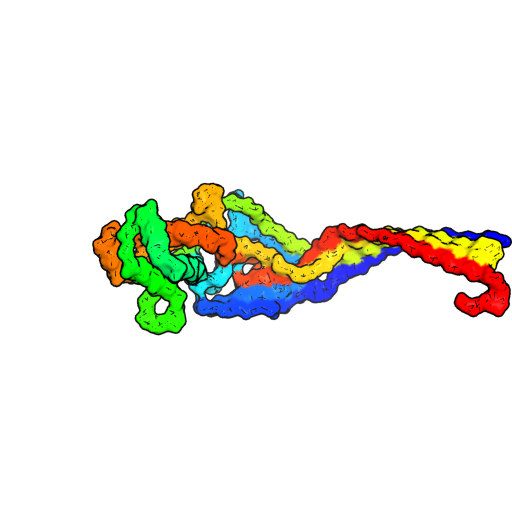985 24.797 1.00 40.53 158 ARG A CA 1
ATOM 1172 C C . ARG A 1 158 ? 2.509 -1.592 23.510 1.00 40.53 158 ARG A C 1
ATOM 1174 O O . ARG A 1 158 ? 1.874 -1.623 22.466 1.00 40.53 158 ARG A O 1
ATOM 1181 N N . ARG A 1 159 ? 3.754 -2.049 23.597 1.00 38.69 159 ARG A N 1
ATOM 1182 C CA . ARG A 1 159 ? 4.490 -2.620 22.473 1.00 38.69 159 ARG A CA 1
ATOM 1183 C C . ARG A 1 159 ? 3.911 -3.981 22.109 1.00 38.69 159 ARG A C 1
ATOM 1185 O O . ARG A 1 159 ? 4.078 -4.932 22.868 1.00 38.69 159 ARG A O 1
ATOM 1192 N N . ALA A 1 160 ? 3.322 -4.084 20.919 1.00 39.97 160 ALA A N 1
ATOM 1193 C CA . ALA A 1 160 ? 3.121 -5.371 20.282 1.00 39.97 160 ALA A CA 1
ATOM 1194 C C . ALA A 1 160 ? 4.484 -5.986 19.916 1.00 39.97 160 ALA A C 1
ATOM 1196 O O . ALA A 1 160 ? 5.208 -5.443 19.079 1.00 39.97 160 ALA A O 1
ATOM 1197 N N . THR A 1 161 ? 4.865 -7.097 20.550 1.00 35.75 161 THR A N 1
ATOM 1198 C CA . THR A 1 161 ? 6.027 -7.897 20.130 1.00 35.75 161 THR A CA 1
ATOM 1199 C C . THR A 1 161 ? 5.599 -8.747 18.937 1.00 35.75 161 THR A C 1
ATOM 1201 O O . THR A 1 161 ? 5.219 -9.904 19.097 1.00 35.75 161 THR A O 1
ATOM 1204 N N . THR A 1 162 ? 5.566 -8.151 17.747 1.00 39.22 162 THR A N 1
ATOM 1205 C CA . THR A 1 162 ? 5.296 -8.893 16.511 1.00 39.22 162 THR A CA 1
ATOM 1206 C C . THR A 1 162 ? 6.597 -9.315 15.835 1.00 39.22 162 THR A C 1
ATOM 1208 O O . THR A 1 162 ? 7.635 -8.674 16.000 1.00 39.22 162 THR A O 1
ATOM 1211 N N . VAL A 1 163 ? 6.537 -10.401 15.068 1.00 39.97 163 VAL A N 1
ATOM 1212 C CA . VAL A 1 163 ? 7.599 -10.784 14.137 1.00 39.97 163 VAL A CA 1
ATOM 1213 C C . VAL A 1 163 ? 7.487 -9.862 12.929 1.00 39.97 163 VAL A C 1
ATOM 1215 O O . VAL A 1 163 ? 6.429 -9.777 12.307 1.00 39.97 163 VAL A O 1
ATOM 1218 N N . LEU A 1 164 ? 8.567 -9.160 12.598 1.00 46.78 164 LEU A N 1
ATOM 1219 C CA . LEU A 1 164 ? 8.627 -8.382 11.368 1.00 46.78 164 LEU A CA 1
ATOM 1220 C C . LEU A 1 164 ? 8.539 -9.323 10.171 1.00 46.78 164 LEU A C 1
ATOM 1222 O O . LEU A 1 164 ? 9.434 -10.137 9.952 1.00 46.78 164 LEU A O 1
ATOM 1226 N N . THR A 1 165 ? 7.479 -9.197 9.383 1.00 48.47 165 THR A N 1
ATOM 1227 C CA . THR A 1 165 ? 7.381 -9.882 8.091 1.00 48.47 165 THR A CA 1
ATOM 1228 C C . THR A 1 165 ? 8.116 -9.119 6.988 1.00 48.47 165 THR A C 1
ATOM 1230 O O . THR A 1 165 ? 8.566 -9.745 6.032 1.00 48.47 165 THR A O 1
ATOM 1233 N N . ALA A 1 166 ? 8.311 -7.800 7.133 1.00 53.78 166 ALA A N 1
ATOM 1234 C CA . ALA A 1 166 ? 9.146 -6.997 6.240 1.00 53.78 166 ALA A CA 1
ATOM 1235 C C . ALA A 1 166 ? 9.654 -5.707 6.911 1.00 53.78 166 ALA A C 1
ATOM 1237 O O . ALA A 1 166 ? 8.903 -5.000 7.581 1.00 53.78 166 ALA A O 1
ATOM 1238 N N . THR A 1 167 ? 10.929 -5.384 6.688 1.00 64.69 167 THR A N 1
ATOM 1239 C CA . THR A 1 167 ? 11.513 -4.072 7.000 1.00 64.69 167 THR A CA 1
ATOM 1240 C C . THR A 1 167 ? 11.194 -3.105 5.857 1.00 64.69 167 THR A C 1
ATOM 1242 O O . THR A 1 167 ? 11.434 -3.478 4.705 1.00 64.69 167 THR A O 1
ATOM 1245 N N . PRO A 1 168 ? 10.680 -1.888 6.128 1.00 72.19 168 PRO A N 1
ATOM 1246 C CA . PRO A 1 168 ? 10.563 -0.838 5.122 1.00 72.19 168 PRO A CA 1
ATOM 1247 C C . PRO A 1 168 ? 11.854 -0.667 4.321 1.00 72.19 168 PRO A C 1
ATOM 1249 O O . PRO A 1 168 ? 12.944 -0.621 4.890 1.00 72.19 168 PRO A O 1
ATOM 1252 N N . VAL A 1 169 ? 11.728 -0.585 2.997 1.00 80.06 169 VAL A N 1
ATOM 1253 C CA . VAL A 1 169 ? 12.870 -0.416 2.095 1.00 80.06 169 VAL A CA 1
ATOM 1254 C C . VAL A 1 169 ? 12.889 1.013 1.588 1.00 80.06 169 VAL A C 1
ATOM 1256 O O . VAL A 1 169 ? 11.973 1.438 0.880 1.00 80.06 169 VAL A O 1
ATOM 1259 N N . ASP A 1 170 ? 13.976 1.713 1.895 1.00 86.81 170 ASP A N 1
ATOM 1260 C CA . ASP A 1 170 ? 14.219 3.071 1.425 1.00 86.81 170 ASP A CA 1
ATOM 1261 C C . ASP A 1 170 ? 14.030 3.194 -0.096 1.00 86.81 170 ASP A C 1
ATOM 1263 O O . ASP A 1 170 ? 14.379 2.310 -0.897 1.00 86.81 170 ASP A O 1
ATOM 1267 N N . VAL A 1 171 ? 13.469 4.327 -0.502 1.00 91.50 171 VAL A N 1
ATOM 1268 C CA . VAL A 1 171 ? 13.438 4.751 -1.899 1.00 91.50 171 VAL A CA 1
ATOM 1269 C C . VAL A 1 171 ? 14.738 5.496 -2.152 1.00 91.50 171 VAL A C 1
ATOM 1271 O O . VAL A 1 171 ? 15.012 6.518 -1.532 1.00 91.50 171 VAL A O 1
ATOM 1274 N N . LYS A 1 172 ? 15.569 4.995 -3.062 1.00 92.88 172 LYS A N 1
ATOM 1275 C CA . LYS A 1 172 ? 16.812 5.686 -3.413 1.00 92.88 172 LYS A CA 1
ATOM 1276 C C . LYS A 1 172 ? 16.519 6.925 -4.272 1.00 92.88 172 LYS A C 1
ATOM 1278 O O . LYS A 1 172 ? 15.555 6.893 -5.039 1.00 92.88 172 LYS A O 1
ATOM 1283 N N . PRO A 1 173 ? 17.372 7.963 -4.207 1.00 94.81 173 PRO A N 1
ATOM 1284 C CA . PRO A 1 173 ? 17.395 9.033 -5.199 1.00 94.81 173 PRO A CA 1
ATOM 1285 C C . PRO A 1 173 ? 17.378 8.490 -6.630 1.00 94.81 173 PRO A C 1
ATOM 1287 O O . PRO A 1 173 ? 18.043 7.486 -6.915 1.00 94.81 173 PRO A O 1
ATOM 1290 N N . LEU A 1 174 ? 16.668 9.166 -7.536 1.00 96.25 174 LEU A N 1
ATOM 1291 C CA . LEU A 1 174 ? 16.637 8.750 -8.936 1.00 96.25 174 LEU A CA 1
ATOM 1292 C C . LEU A 1 174 ? 18.003 8.915 -9.615 1.00 96.25 174 LEU A C 1
ATOM 1294 O O . LEU A 1 174 ? 18.567 10.005 -9.688 1.00 96.25 174 LEU A O 1
ATOM 1298 N N . ALA A 1 175 ? 18.496 7.822 -10.184 1.00 95.56 175 ALA A N 1
ATOM 1299 C CA . ALA A 1 175 ? 19.667 7.758 -11.039 1.00 95.56 175 ALA A CA 1
ATOM 1300 C C . ALA A 1 175 ? 19.311 7.980 -12.517 1.00 95.56 175 ALA A C 1
ATOM 1302 O O . ALA A 1 175 ? 18.164 7.829 -12.950 1.00 95.56 175 ALA A O 1
ATOM 1303 N N . ASN A 1 176 ? 20.331 8.299 -13.312 1.00 96.12 176 ASN A N 1
ATOM 1304 C CA . ASN A 1 176 ? 20.200 8.423 -14.759 1.00 96.12 176 ASN A CA 1
ATOM 1305 C C . ASN A 1 176 ? 20.040 7.049 -15.411 1.00 96.12 176 ASN A C 1
ATOM 1307 O O . ASN A 1 176 ? 20.804 6.129 -15.125 1.00 96.12 176 ASN A O 1
ATOM 1311 N N . THR A 1 177 ? 19.127 6.942 -16.371 1.00 97.25 177 THR A N 1
ATOM 1312 C CA . THR A 1 177 ? 18.992 5.738 -17.191 1.00 97.25 177 THR A CA 1
ATOM 1313 C C . THR A 1 177 ? 20.134 5.670 -18.197 1.00 97.25 177 THR A C 1
ATOM 1315 O O . THR A 1 177 ? 20.346 6.608 -18.970 1.00 97.25 177 THR A O 1
ATOM 1318 N N . ILE A 1 178 ? 20.846 4.546 -18.232 1.00 97.44 178 ILE A N 1
ATOM 1319 C CA . ILE A 1 178 ? 21.947 4.309 -19.173 1.00 97.44 178 ILE A CA 1
ATOM 1320 C C . ILE A 1 178 ? 21.492 3.271 -20.198 1.00 97.44 178 ILE A C 1
ATOM 1322 O O . ILE A 1 178 ? 21.039 2.192 -19.822 1.00 97.44 178 ILE A O 1
ATOM 1326 N N . THR A 1 179 ? 21.613 3.592 -21.487 1.00 97.88 179 THR A N 1
ATOM 1327 C CA . THR A 1 179 ? 21.355 2.661 -22.595 1.00 97.88 179 THR A CA 1
ATOM 1328 C C . THR A 1 179 ? 22.628 2.482 -23.409 1.00 97.88 179 THR A C 1
ATOM 1330 O O . THR A 1 179 ? 23.128 3.436 -23.999 1.00 97.88 179 THR A O 1
ATOM 1333 N N . GLU A 1 180 ? 23.151 1.264 -23.433 1.00 98.19 180 GLU A N 1
ATOM 1334 C CA . GLU A 1 180 ? 24.363 0.875 -24.153 1.00 98.19 180 GLU A CA 1
ATOM 1335 C C . GLU A 1 180 ? 23.967 -0.085 -25.270 1.00 98.19 180 GLU A C 1
ATOM 1337 O O . GLU A 1 180 ? 23.281 -1.068 -25.009 1.00 98.19 180 GLU A O 1
ATOM 1342 N N . THR A 1 181 ? 24.353 0.199 -26.511 1.00 98.06 181 THR A N 1
ATOM 1343 C CA . THR A 1 181 ? 24.064 -0.655 -27.671 1.00 98.06 181 THR A CA 1
ATOM 1344 C C . THR A 1 181 ? 25.344 -0.944 -28.432 1.00 98.06 181 THR A C 1
ATOM 1346 O O . THR A 1 181 ? 26.102 -0.024 -28.741 1.00 98.06 181 THR A O 1
ATOM 1349 N N . ILE A 1 182 ? 25.574 -2.220 -28.724 1.00 97.94 182 ILE A N 1
ATOM 1350 C CA . ILE A 1 182 ? 26.600 -2.681 -29.656 1.00 97.94 182 ILE A CA 1
ATOM 1351 C C . ILE A 1 182 ? 25.875 -3.188 -30.896 1.00 97.94 182 ILE A C 1
ATOM 1353 O O . ILE A 1 182 ? 24.987 -4.031 -30.772 1.00 97.94 182 ILE A O 1
ATOM 1357 N N . GLU A 1 183 ? 26.263 -2.707 -32.072 1.00 97.62 183 GLU A N 1
ATOM 1358 C CA . GLU A 1 183 ? 25.737 -3.196 -33.348 1.00 97.62 183 GLU A CA 1
ATOM 1359 C C . GLU A 1 183 ? 26.882 -3.668 -34.239 1.00 97.62 183 GLU A C 1
ATOM 1361 O O . GLU A 1 183 ? 27.940 -3.036 -34.318 1.00 97.62 183 GLU A O 1
ATOM 1366 N N . LEU A 1 184 ? 26.664 -4.792 -34.913 1.00 97.88 184 LEU A N 1
ATOM 1367 C CA . LEU A 1 184 ? 27.580 -5.392 -35.870 1.00 97.88 184 LEU A CA 1
ATOM 1368 C C . LEU A 1 184 ? 26.832 -5.603 -37.182 1.00 97.88 184 LEU A C 1
ATOM 1370 O O . LEU A 1 184 ? 25.864 -6.357 -37.240 1.00 97.88 184 LEU A O 1
ATOM 1374 N N . GLY A 1 185 ? 27.301 -4.934 -38.228 1.00 96.69 185 GLY A N 1
ATOM 1375 C CA . GLY A 1 185 ? 26.700 -4.939 -39.552 1.00 96.69 185 GLY A CA 1
ATOM 1376 C C . GLY A 1 185 ? 27.650 -5.482 -40.602 1.00 96.69 185 GLY A C 1
ATOM 1377 O O . GLY A 1 185 ? 28.823 -5.111 -40.645 1.00 96.69 185 GLY A O 1
ATOM 1378 N N . TYR A 1 186 ? 27.141 -6.319 -41.491 1.00 96.44 186 TYR A N 1
ATOM 1379 C CA . TYR A 1 186 ? 27.829 -6.757 -42.694 1.00 96.44 186 TYR A CA 1
ATOM 1380 C C . TYR A 1 186 ? 26.977 -6.412 -43.909 1.00 96.44 186 TYR A C 1
ATOM 1382 O O . TYR A 1 186 ? 25.779 -6.675 -43.927 1.00 96.44 186 TYR A O 1
ATOM 1390 N N . LYS A 1 187 ? 27.603 -5.883 -44.958 1.00 96.50 187 LYS A N 1
ATOM 1391 C CA . LYS A 1 187 ? 26.960 -5.634 -46.250 1.00 96.50 187 LYS A CA 1
ATOM 1392 C C . LYS A 1 187 ? 27.852 -6.129 -47.377 1.00 96.50 187 LYS A C 1
ATOM 1394 O O . LYS A 1 187 ? 29.031 -5.784 -47.428 1.00 96.50 187 LYS A O 1
ATOM 1399 N N . GLY A 1 188 ? 27.280 -6.909 -48.287 1.00 93.31 188 GLY A N 1
ATOM 1400 C CA . GLY A 1 188 ? 27.969 -7.486 -49.434 1.00 93.31 188 GLY A CA 1
ATOM 1401 C C . GLY A 1 188 ? 27.183 -7.295 -50.726 1.00 93.31 188 GLY A C 1
ATOM 1402 O O . GLY A 1 188 ? 25.953 -7.332 -50.737 1.00 93.31 188 GLY A O 1
ATOM 1403 N N . ILE A 1 189 ? 27.906 -7.099 -51.826 1.00 91.50 189 ILE A N 1
ATOM 1404 C CA . ILE A 1 189 ? 27.368 -7.117 -53.188 1.00 91.50 189 ILE A CA 1
ATOM 1405 C C . ILE A 1 189 ? 28.057 -8.249 -53.949 1.00 91.50 189 ILE A C 1
ATOM 1407 O O . ILE A 1 189 ? 29.279 -8.238 -54.115 1.00 91.50 189 ILE A O 1
ATOM 1411 N N . ILE A 1 190 ? 27.268 -9.209 -54.431 1.00 85.94 190 ILE A N 1
ATOM 1412 C CA . ILE A 1 190 ? 27.721 -10.364 -55.208 1.00 85.94 190 ILE A CA 1
ATOM 1413 C C . ILE A 1 190 ? 27.355 -10.148 -56.677 1.00 85.94 190 ILE A C 1
ATOM 1415 O O . ILE A 1 190 ? 26.193 -9.902 -57.021 1.00 85.94 190 ILE A O 1
ATOM 1419 N N . SER A 1 191 ? 28.359 -10.249 -57.553 1.00 84.62 191 SER A N 1
ATOM 1420 C CA . SER A 1 191 ? 28.204 -10.181 -59.016 1.00 84.62 191 SER A CA 1
ATOM 1421 C C . SER A 1 191 ? 27.445 -8.946 -59.524 1.00 84.62 191 SER A C 1
ATOM 1423 O O . SER A 1 191 ? 26.769 -9.027 -60.545 1.00 84.62 191 SER A O 1
ATOM 1425 N N . ASN A 1 192 ? 27.512 -7.821 -58.800 1.00 82.50 192 ASN A N 1
ATOM 1426 C CA . ASN A 1 192 ? 26.765 -6.582 -59.070 1.00 82.50 192 ASN A CA 1
ATOM 1427 C C . ASN A 1 192 ? 25.229 -6.749 -59.164 1.00 82.50 192 ASN A C 1
ATOM 1429 O O . ASN A 1 192 ? 24.547 -5.830 -59.608 1.00 82.50 192 ASN A O 1
ATOM 1433 N N . LYS A 1 193 ? 24.678 -7.898 -58.754 1.00 83.88 193 LYS A N 1
ATOM 1434 C CA . LYS A 1 193 ? 23.252 -8.230 -58.912 1.00 83.88 193 LYS A CA 1
ATOM 1435 C C . LYS A 1 193 ? 22.553 -8.543 -57.603 1.00 83.88 193 LYS A C 1
ATOM 1437 O O . LYS A 1 193 ? 21.359 -8.312 -57.506 1.00 83.88 193 LYS A O 1
ATOM 1442 N N . LEU A 1 194 ? 23.268 -9.062 -56.611 1.00 87.81 194 LEU A N 1
ATOM 1443 C CA . LEU A 1 194 ? 22.696 -9.413 -55.317 1.00 87.81 194 LEU A CA 1
ATOM 1444 C C . LEU A 1 194 ? 23.352 -8.570 -54.230 1.00 87.81 194 LEU A C 1
ATOM 1446 O O . LEU A 1 194 ? 24.541 -8.732 -53.965 1.00 87.81 194 LEU A O 1
ATOM 1450 N N . L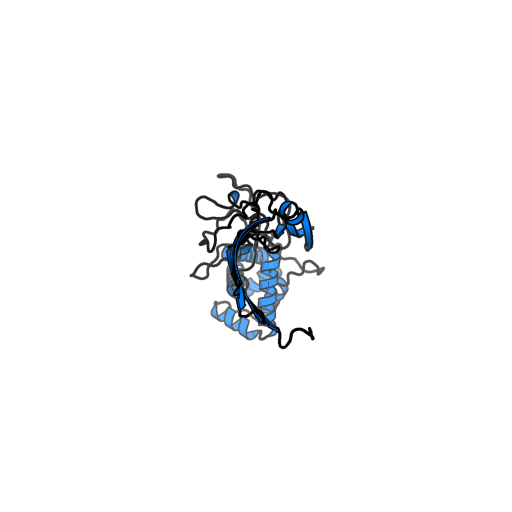EU A 1 195 ? 22.579 -7.691 -53.605 1.00 91.38 195 LEU A N 1
ATOM 1451 C CA . LEU A 1 195 ? 22.957 -7.007 -52.377 1.00 91.38 195 LEU A CA 1
ATOM 1452 C C . LEU A 1 195 ? 22.346 -7.765 -51.206 1.00 91.38 195 LEU A C 1
ATOM 1454 O O . LEU A 1 195 ? 21.152 -8.061 -51.206 1.00 91.38 195 LEU A O 1
ATOM 1458 N N . PHE A 1 196 ? 23.158 -8.052 -50.199 1.00 93.75 196 PHE A N 1
ATOM 1459 C CA . PHE A 1 196 ? 22.672 -8.550 -48.923 1.00 93.75 196 PHE A CA 1
ATOM 1460 C C . PHE A 1 196 ? 23.317 -7.773 -47.781 1.00 93.75 196 PHE A C 1
ATOM 1462 O O . PHE A 1 196 ? 24.488 -7.391 -47.857 1.00 93.75 196 PHE A O 1
ATOM 1469 N N . ALA A 1 197 ? 22.542 -7.518 -46.737 1.00 95.00 197 ALA A N 1
ATOM 1470 C CA . ALA A 1 197 ? 23.009 -6.904 -45.510 1.00 95.00 197 ALA A CA 1
ATOM 1471 C C . ALA A 1 197 ? 22.414 -7.637 -44.308 1.00 95.00 197 ALA A C 1
ATOM 1473 O O . ALA A 1 197 ? 21.270 -8.087 -44.359 1.00 95.00 197 ALA A O 1
ATOM 1474 N N . VAL A 1 198 ? 23.214 -7.780 -43.258 1.00 96.31 198 VAL A N 1
ATOM 1475 C CA . VAL A 1 198 ? 22.815 -8.360 -41.977 1.00 96.31 198 VAL A CA 1
ATOM 1476 C C . VAL A 1 198 ? 23.346 -7.449 -40.885 1.00 96.31 198 VAL A C 1
ATOM 1478 O O . VAL A 1 198 ? 24.554 -7.215 -40.827 1.00 96.31 198 VAL A O 1
ATOM 1481 N N . ASP A 1 199 ? 22.465 -6.974 -40.017 1.00 97.00 199 ASP A N 1
ATOM 1482 C CA . ASP A 1 199 ? 22.798 -6.108 -38.894 1.00 97.00 199 ASP A CA 1
ATOM 1483 C C . ASP A 1 199 ? 22.273 -6.741 -37.606 1.00 97.00 199 ASP A C 1
ATOM 1485 O O . ASP A 1 199 ? 21.072 -6.895 -37.415 1.00 97.00 199 ASP A O 1
ATOM 1489 N N . GLY A 1 200 ? 23.179 -7.141 -36.719 1.00 97.88 200 GLY A N 1
ATOM 1490 C CA . GLY A 1 200 ? 22.845 -7.614 -35.381 1.00 97.88 200 GLY A CA 1
ATOM 1491 C C . GLY A 1 200 ? 23.080 -6.516 -34.355 1.00 97.88 200 GLY A C 1
ATOM 1492 O O . GLY A 1 200 ? 24.096 -5.826 -34.421 1.00 97.88 200 GLY A O 1
ATOM 1493 N N . TYR A 1 201 ? 22.190 -6.380 -33.380 1.00 97.75 201 TYR A N 1
ATOM 1494 C CA . TYR A 1 201 ? 22.371 -5.456 -32.265 1.00 97.75 201 TYR A CA 1
ATOM 1495 C C . TYR A 1 201 ? 22.107 -6.132 -30.926 1.00 97.75 201 TYR A C 1
ATOM 1497 O O . TYR A 1 201 ? 21.289 -7.044 -30.812 1.00 97.75 201 TYR A O 1
ATOM 1505 N N . TYR A 1 202 ? 22.800 -5.651 -29.901 1.00 98.19 202 TYR A N 1
ATOM 1506 C CA . TYR A 1 202 ? 22.602 -6.007 -28.505 1.00 98.19 202 TYR A CA 1
ATOM 1507 C C . TYR A 1 202 ? 22.542 -4.726 -27.682 1.00 98.19 202 TYR A C 1
ATOM 1509 O O . TYR A 1 202 ? 23.497 -3.945 -27.669 1.00 98.19 202 TYR A O 1
ATOM 1517 N N . THR A 1 203 ? 21.435 -4.522 -26.979 1.00 98.38 203 THR A N 1
ATOM 1518 C CA . THR A 1 203 ? 21.184 -3.344 -26.158 1.00 98.38 203 THR A CA 1
ATOM 1519 C C . THR A 1 203 ? 20.984 -3.729 -24.703 1.00 98.38 203 THR A C 1
ATOM 1521 O O . THR A 1 203 ? 20.242 -4.650 -24.368 1.00 98.38 203 THR A O 1
ATOM 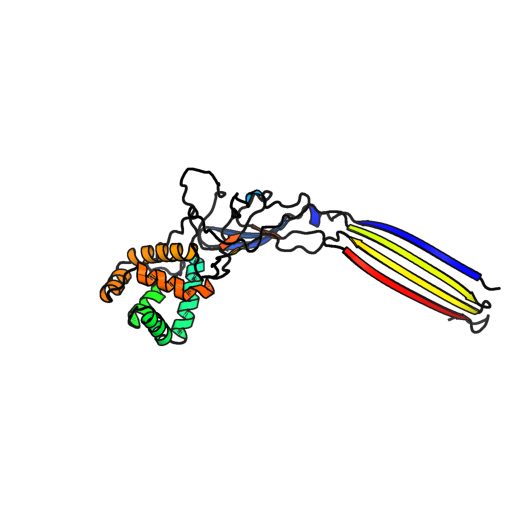1524 N N . LYS A 1 204 ? 21.605 -2.951 -23.822 1.00 98.25 204 LYS A N 1
ATOM 1525 C CA . LYS A 1 204 ? 21.496 -3.032 -22.374 1.00 98.25 204 LYS A CA 1
ATOM 1526 C C . LYS A 1 204 ? 20.984 -1.707 -21.828 1.00 98.25 204 LYS A C 1
ATOM 1528 O O . LYS A 1 204 ? 21.623 -0.673 -22.011 1.00 98.25 204 LYS A O 1
ATOM 1533 N N . LYS A 1 205 ? 19.846 -1.731 -21.138 1.00 97.50 205 LYS A N 1
ATOM 1534 C CA . LYS A 1 205 ? 19.239 -0.562 -20.490 1.00 97.50 205 LYS A CA 1
ATOM 1535 C C . LYS A 1 205 ? 19.216 -0.762 -18.978 1.00 97.50 205 LYS A C 1
ATOM 1537 O O . LYS A 1 205 ? 18.620 -1.726 -18.506 1.00 97.50 205 LYS A O 1
ATOM 1542 N N . LYS A 1 206 ? 19.859 0.136 -18.232 1.00 97.06 206 LYS A N 1
ATOM 1543 C CA . LYS A 1 206 ? 19.965 0.120 -16.763 1.00 97.06 206 LYS A CA 1
ATOM 1544 C C . LYS A 1 206 ? 19.272 1.321 -16.144 1.00 97.06 206 LYS A C 1
ATOM 1546 O O . LYS A 1 206 ? 19.217 2.380 -16.773 1.00 97.06 206 LYS A O 1
ATOM 1551 N N . ASP A 1 207 ? 18.814 1.150 -14.908 1.00 95.56 207 ASP A N 1
ATOM 1552 C CA . ASP A 1 207 ? 18.277 2.221 -14.067 1.00 95.56 207 ASP A CA 1
ATOM 1553 C C . ASP A 1 207 ? 17.150 2.996 -14.765 1.00 95.56 207 ASP A C 1
ATOM 1555 O O . ASP A 1 207 ? 17.074 4.227 -14.714 1.00 95.56 207 ASP A O 1
ATOM 1559 N N . PHE A 1 208 ? 16.271 2.285 -15.475 1.00 94.44 208 PHE A N 1
ATOM 1560 C CA . PHE A 1 208 ? 15.134 2.928 -16.125 1.00 94.44 208 PHE A CA 1
ATOM 1561 C C . PHE A 1 208 ? 14.096 3.329 -15.081 1.00 94.44 208 PHE A C 1
ATOM 1563 O O . PHE A 1 208 ? 13.813 2.579 -14.151 1.00 94.44 208 PHE A O 1
ATOM 1570 N N . ILE A 1 209 ? 13.549 4.532 -15.215 1.00 94.94 209 ILE A N 1
ATOM 1571 C CA . ILE A 1 209 ? 12.544 5.041 -14.282 1.00 94.94 209 ILE A CA 1
ATOM 1572 C C . ILE A 1 209 ? 11.211 4.366 -14.599 1.00 94.94 209 ILE A C 1
ATOM 1574 O O . ILE A 1 209 ? 10.761 4.384 -15.747 1.00 94.94 209 ILE A O 1
ATOM 1578 N N . GLY A 1 210 ? 10.618 3.732 -13.592 1.00 91.38 210 GLY A N 1
ATOM 1579 C CA . GLY A 1 210 ? 9.324 3.066 -13.718 1.00 91.38 210 GLY A CA 1
ATOM 1580 C C . GLY A 1 210 ? 8.139 4.018 -13.541 1.00 91.38 210 GLY A C 1
ATOM 1581 O O . GLY A 1 210 ? 8.319 5.234 -13.482 1.00 91.38 210 GLY A O 1
ATOM 1582 N N . PRO A 1 211 ? 6.913 3.479 -13.464 1.00 91.62 211 PRO A N 1
ATOM 1583 C CA . PRO A 1 211 ? 5.729 4.275 -13.169 1.00 91.62 211 PRO A CA 1
ATOM 1584 C C . PRO A 1 211 ? 5.724 4.757 -11.711 1.00 91.62 211 PRO A C 1
ATOM 1586 O O . PRO A 1 211 ? 6.497 4.288 -10.876 1.00 91.62 211 PRO A O 1
ATOM 1589 N N . LEU A 1 212 ? 4.813 5.682 -11.418 1.00 90.88 212 LEU A N 1
ATOM 1590 C CA . LEU A 1 212 ? 4.501 6.103 -10.058 1.00 90.88 212 LEU A CA 1
ATOM 1591 C C . LEU A 1 212 ? 3.785 4.951 -9.324 1.00 90.88 212 LEU A C 1
ATOM 1593 O O . LEU A 1 212 ? 2.724 4.517 -9.773 1.00 90.88 212 LEU A O 1
ATOM 1597 N N . LEU A 1 213 ? 4.350 4.455 -8.222 1.00 90.31 213 LEU A N 1
ATOM 1598 C CA . LEU A 1 213 ? 3.798 3.348 -7.425 1.00 90.31 213 LEU A CA 1
ATOM 1599 C C . LEU A 1 213 ? 3.667 3.748 -5.957 1.00 90.31 213 LEU A C 1
ATOM 1601 O O . LEU A 1 213 ? 4.410 4.608 -5.500 1.00 90.31 213 LEU A O 1
ATOM 1605 N N . LEU A 1 214 ? 2.738 3.128 -5.223 1.00 88.31 214 LEU A N 1
ATOM 1606 C CA . LEU A 1 214 ? 2.614 3.304 -3.774 1.00 88.31 214 LEU A CA 1
A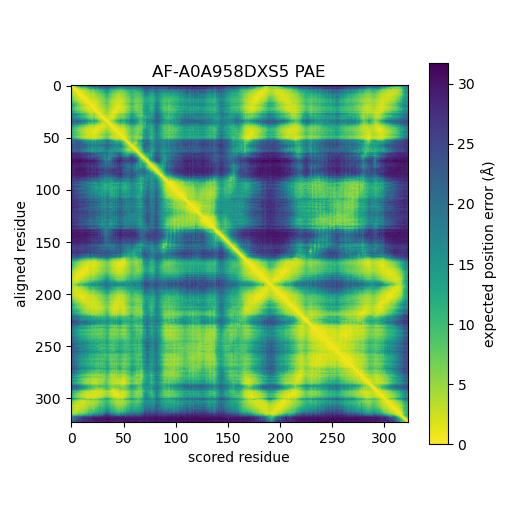TOM 1607 C C . LEU A 1 214 ? 3.845 2.720 -3.074 1.00 88.31 214 LEU A C 1
ATOM 1609 O O . LEU A 1 214 ? 4.110 1.526 -3.192 1.00 88.31 214 LEU A O 1
ATOM 1613 N N . GLU A 1 215 ? 4.563 3.560 -2.335 1.00 87.06 215 GLU A N 1
ATOM 1614 C CA . GLU A 1 215 ? 5.808 3.182 -1.652 1.00 87.06 215 GLU A CA 1
ATOM 1615 C C . GLU A 1 215 ? 5.723 3.331 -0.132 1.00 87.06 215 GLU A C 1
ATOM 1617 O O . GLU A 1 215 ? 6.585 2.823 0.579 1.00 87.06 215 GLU A O 1
ATOM 1622 N N . THR A 1 216 ? 4.683 3.992 0.383 1.00 79.94 216 THR A N 1
ATOM 1623 C CA . THR A 1 216 ? 4.410 4.051 1.821 1.00 79.94 216 THR A CA 1
ATOM 1624 C C . THR A 1 216 ? 4.080 2.653 2.359 1.00 79.94 216 THR A C 1
ATOM 1626 O O . THR A 1 216 ? 3.048 2.089 1.980 1.00 79.94 216 THR A O 1
ATOM 1629 N N . PRO A 1 217 ? 4.892 2.089 3.274 1.00 76.38 217 PRO A N 1
ATOM 1630 C CA . PRO A 1 217 ? 4.583 0.817 3.911 1.00 76.38 217 PRO A CA 1
ATOM 1631 C C . PRO A 1 217 ? 3.334 0.927 4.783 1.00 76.38 217 PRO A C 1
ATOM 1633 O O . PRO A 1 217 ? 3.140 1.922 5.486 1.00 76.38 217 PRO A O 1
ATOM 1636 N N . LEU A 1 218 ? 2.517 -0.126 4.782 1.00 74.06 218 LEU A N 1
ATOM 1637 C CA . LEU A 1 218 ? 1.339 -0.225 5.637 1.00 74.06 218 LEU A CA 1
ATOM 1638 C C . LEU A 1 218 ? 1.671 -0.989 6.919 1.00 74.06 218 LEU A C 1
ATOM 1640 O O . LEU A 1 218 ? 2.352 -2.013 6.896 1.00 74.06 218 LEU A O 1
ATOM 1644 N N . VAL A 1 219 ? 1.129 -0.510 8.031 1.00 70.00 219 VAL A N 1
ATOM 1645 C CA . VAL A 1 219 ? 1.048 -1.257 9.283 1.00 70.00 219 VAL A CA 1
ATOM 1646 C C . VAL A 1 219 ? -0.295 -1.953 9.306 1.00 70.00 219 VAL A C 1
ATOM 1648 O O . VAL A 1 219 ? -1.338 -1.313 9.175 1.00 70.00 219 VAL A O 1
ATOM 1651 N N . VAL A 1 220 ? -0.262 -3.266 9.484 1.00 71.56 220 VAL A N 1
ATOM 1652 C CA . VAL A 1 220 ? -1.458 -4.096 9.532 1.00 71.56 220 VAL A CA 1
ATOM 1653 C C . VAL A 1 220 ? -1.635 -4.716 10.908 1.00 71.56 220 VAL A C 1
ATOM 1655 O O . VAL A 1 220 ? -0.671 -4.910 11.652 1.00 71.56 220 VAL A O 1
ATOM 1658 N N . TRP A 1 221 ? -2.875 -5.048 11.237 1.00 72.12 221 TRP A N 1
ATOM 1659 C CA . TRP A 1 221 ? -3.229 -5.829 12.409 1.00 72.12 221 TRP A CA 1
ATOM 1660 C C . TRP A 1 221 ? -2.663 -7.247 12.258 1.00 72.12 221 TRP A C 1
ATOM 1662 O O . TRP A 1 221 ? -3.220 -8.110 11.579 1.00 72.12 221 TRP A O 1
ATOM 1672 N N . GLY A 1 222 ? -1.481 -7.455 12.835 1.00 67.06 222 GLY A N 1
ATOM 1673 C CA . GLY A 1 222 ? -0.750 -8.715 12.764 1.00 67.06 222 GLY A CA 1
ATOM 1674 C C . GLY A 1 222 ? -1.128 -9.660 13.901 1.00 67.06 222 GLY A C 1
ATOM 1675 O O . GLY A 1 222 ? -1.182 -9.249 15.064 1.00 67.06 222 GLY A O 1
ATOM 1676 N N . ARG A 1 223 ? -1.339 -10.934 13.567 1.00 69.75 223 ARG A N 1
ATOM 1677 C CA . ARG A 1 223 ? -1.473 -12.047 14.518 1.00 69.75 223 ARG A CA 1
ATOM 1678 C C . ARG A 1 223 ? -0.234 -12.938 14.450 1.00 69.75 223 ARG A C 1
ATOM 1680 O O . ARG A 1 223 ? 0.364 -13.104 13.389 1.00 69.75 223 ARG A O 1
ATOM 1687 N N . ASN A 1 224 ? 0.172 -13.497 15.587 1.00 65.25 224 ASN A N 1
ATOM 1688 C CA . ASN A 1 224 ? 1.263 -14.470 15.632 1.00 65.25 224 ASN A CA 1
ATOM 1689 C C . ASN A 1 224 ? 0.807 -15.854 15.122 1.00 65.25 224 ASN A C 1
ATOM 1691 O O . ASN A 1 224 ? -0.374 -16.084 14.868 1.00 65.25 224 ASN A O 1
ATOM 1695 N N . ALA A 1 225 ? 1.741 -16.801 15.002 1.00 64.31 225 ALA A N 1
ATOM 1696 C CA . ALA A 1 225 ? 1.450 -18.167 14.548 1.00 64.31 225 ALA A CA 1
ATOM 1697 C C . ALA A 1 225 ? 0.477 -18.935 15.469 1.00 64.31 225 ALA A C 1
ATOM 1699 O O . ALA A 1 225 ? -0.083 -19.949 15.066 1.00 64.31 225 ALA A O 1
ATOM 1700 N N . GLN A 1 226 ? 0.276 -18.458 16.699 1.00 65.75 226 GLN A N 1
ATOM 1701 C CA . GLN A 1 226 ? -0.676 -18.987 17.676 1.00 65.75 226 GLN A CA 1
ATOM 1702 C C . GLN A 1 226 ? -2.035 -18.263 17.616 1.00 65.75 226 GLN A C 1
ATOM 1704 O O . GLN A 1 226 ? -2.891 -18.496 18.465 1.00 65.75 226 GLN A O 1
ATOM 1709 N N . GLY A 1 227 ? -2.236 -17.383 16.630 1.00 63.03 227 GLY A N 1
ATOM 1710 C CA . GLY A 1 227 ? -3.488 -16.674 16.383 1.00 63.03 227 GLY A CA 1
ATOM 1711 C C . GLY A 1 227 ? -3.739 -15.459 17.278 1.00 63.03 227 GLY A C 1
ATOM 1712 O O . GLY A 1 227 ? -4.797 -14.855 17.153 1.00 63.03 227 GLY A O 1
ATOM 1713 N N . GLY A 1 228 ? -2.809 -15.069 18.154 1.00 61.06 228 GLY A N 1
ATOM 1714 C CA . GLY A 1 228 ? -2.980 -13.935 19.067 1.00 61.06 228 GLY A CA 1
ATOM 1715 C C . GLY A 1 228 ? -2.376 -12.629 18.548 1.00 61.06 228 GLY A C 1
ATOM 1716 O O . GLY A 1 228 ? -1.283 -12.628 17.974 1.00 61.06 228 GLY A O 1
ATOM 1717 N N . SER A 1 229 ? -3.051 -11.507 18.807 1.00 64.88 229 SER A N 1
ATOM 1718 C CA . SER A 1 229 ? -2.503 -10.152 18.678 1.00 64.88 229 SER A CA 1
ATOM 1719 C C . SER A 1 229 ? -2.591 -9.388 19.999 1.00 64.88 229 SER A C 1
ATOM 1721 O O . SER A 1 229 ? -3.547 -9.533 20.756 1.00 64.88 229 SER A O 1
ATOM 1723 N N . LEU A 1 230 ? -1.619 -8.516 20.278 1.00 60.91 230 LEU A N 1
ATOM 1724 C CA . LEU A 1 230 ? -1.725 -7.594 21.416 1.00 60.91 230 LEU A CA 1
ATOM 1725 C C . LEU A 1 230 ? -2.855 -6.574 21.204 1.00 60.91 230 LEU A C 1
ATOM 1727 O O . LEU A 1 230 ? -3.555 -6.249 22.162 1.00 60.91 230 LEU A O 1
ATOM 1731 N N . LEU A 1 231 ? -3.132 -6.207 19.948 1.00 68.00 231 LEU A N 1
ATOM 1732 C CA . LEU A 1 231 ? -4.269 -5.359 19.591 1.00 68.00 231 LEU A CA 1
ATOM 1733 C C . LEU A 1 231 ? -5.622 -6.040 19.879 1.00 68.00 231 LEU A C 1
ATOM 1735 O O . LEU A 1 231 ? -6.593 -5.353 20.188 1.00 68.00 231 LEU A O 1
ATOM 1739 N N . ASP A 1 232 ? -5.692 -7.381 19.866 1.00 71.50 232 ASP A N 1
ATOM 1740 C CA . ASP A 1 232 ? -6.915 -8.125 20.215 1.00 71.50 232 ASP A CA 1
ATOM 1741 C C . ASP A 1 232 ? -7.287 -7.908 21.686 1.00 71.50 232 ASP A C 1
ATOM 1743 O O . ASP A 1 232 ? -8.438 -7.630 22.022 1.00 71.50 232 ASP A O 1
ATOM 1747 N N . SER A 1 233 ? -6.293 -8.004 22.574 1.00 68.31 233 SER A N 1
ATOM 1748 C CA . SER A 1 233 ? -6.498 -7.809 24.013 1.00 68.31 233 SER A CA 1
ATOM 1749 C C . SER A 1 233 ? -6.918 -6.377 24.349 1.00 68.31 233 SER A C 1
ATOM 1751 O O . SER A 1 233 ? -7.700 -6.149 25.273 1.00 68.31 233 SER A O 1
ATOM 1753 N N . GLU A 1 234 ? -6.445 -5.411 23.567 1.00 65.75 234 GLU A N 1
ATOM 1754 C CA . GLU A 1 234 ? -6.758 -3.999 23.748 1.00 65.75 234 GLU A CA 1
ATOM 1755 C C . GLU A 1 234 ? -8.140 -3.643 23.201 1.00 65.75 234 GLU A C 1
ATOM 1757 O O . GLU A 1 234 ? -8.891 -2.924 23.860 1.00 65.75 234 GLU A O 1
ATOM 1762 N N . LEU A 1 235 ? -8.519 -4.208 22.054 1.00 70.94 235 LEU A N 1
ATOM 1763 C CA . LEU A 1 235 ? -9.876 -4.104 21.524 1.00 70.94 235 LEU A CA 1
ATOM 1764 C C . LEU A 1 235 ? -10.891 -4.741 22.470 1.00 70.94 235 LEU A C 1
ATOM 1766 O O . LEU A 1 235 ? -11.931 -4.144 22.731 1.00 70.94 235 LEU A O 1
ATOM 1770 N N . ALA A 1 236 ? -10.568 -5.902 23.046 1.00 74.25 236 ALA A N 1
ATOM 1771 C CA . ALA A 1 236 ? -11.411 -6.551 24.044 1.00 74.25 236 ALA A CA 1
ATOM 1772 C C . ALA A 1 236 ? -11.555 -5.695 25.315 1.00 74.25 236 ALA A C 1
ATOM 1774 O O . ALA A 1 236 ? -12.650 -5.574 25.860 1.00 74.25 236 ALA A O 1
ATOM 1775 N N . ALA A 1 237 ? -10.484 -5.052 25.785 1.00 68.50 237 ALA A N 1
ATOM 1776 C CA . ALA A 1 237 ? -10.568 -4.149 26.933 1.00 68.50 237 ALA A CA 1
ATOM 1777 C C . ALA A 1 237 ? -11.463 -2.933 26.640 1.00 68.50 237 ALA A C 1
ATOM 1779 O O . ALA A 1 237 ? -12.338 -2.599 27.440 1.00 68.50 237 ALA A O 1
ATOM 1780 N N . ALA A 1 238 ? -11.286 -2.320 25.469 1.00 66.50 238 ALA A N 1
ATOM 1781 C CA . ALA A 1 238 ? -12.049 -1.154 25.045 1.00 66.50 238 ALA A CA 1
ATOM 1782 C C . ALA A 1 238 ? -13.541 -1.485 24.836 1.00 66.50 238 ALA A C 1
ATOM 1784 O O . ALA A 1 238 ? -14.413 -0.718 25.240 1.00 66.50 238 ALA A O 1
ATOM 1785 N N . LEU A 1 239 ? -13.840 -2.662 24.276 1.00 71.00 239 LEU A N 1
ATOM 1786 C CA . LEU A 1 239 ? -15.190 -3.225 24.191 1.00 71.00 239 LEU A CA 1
ATOM 1787 C C . LEU A 1 239 ? -15.806 -3.441 25.575 1.00 71.00 239 LEU A C 1
ATOM 1789 O O . LEU A 1 239 ? -16.944 -3.043 25.810 1.00 71.00 239 LEU A O 1
ATOM 1793 N N . ALA A 1 240 ? -15.069 -4.062 26.498 1.00 73.75 240 ALA A N 1
ATOM 1794 C CA . ALA A 1 240 ? -15.566 -4.352 27.840 1.00 73.75 240 ALA A CA 1
ATOM 1795 C C . ALA A 1 240 ? -15.900 -3.069 28.615 1.00 73.75 240 ALA A C 1
ATOM 1797 O O . ALA A 1 240 ? -16.910 -3.017 29.321 1.00 73.75 240 ALA A O 1
ATOM 1798 N N . GLU A 1 241 ? -15.084 -2.025 28.466 1.00 68.25 241 GLU A N 1
ATOM 1799 C CA . GLU A 1 241 ? -15.360 -0.700 29.024 1.00 68.25 241 GLU A CA 1
ATOM 1800 C C . GLU A 1 241 ? -16.625 -0.090 28.411 1.00 68.25 241 GLU A C 1
ATOM 1802 O O . GLU A 1 241 ? -17.515 0.352 29.138 1.00 68.25 241 GLU A O 1
ATOM 1807 N N . ALA A 1 242 ? -16.761 -0.147 27.086 1.00 66.38 242 ALA A N 1
ATOM 1808 C CA . ALA A 1 242 ? -17.954 0.316 26.385 1.00 66.38 242 ALA A CA 1
ATOM 1809 C C . ALA A 1 242 ? -19.232 -0.365 26.891 1.00 66.38 242 ALA A C 1
ATOM 1811 O O . ALA A 1 242 ? -20.226 0.301 27.187 1.00 66.38 242 ALA A O 1
ATOM 1812 N N . ILE A 1 243 ? -19.189 -1.692 27.016 1.00 70.81 243 ILE A N 1
ATOM 1813 C CA . ILE A 1 243 ? -20.290 -2.505 27.536 1.00 70.81 243 ILE A CA 1
ATOM 1814 C C . ILE A 1 243 ? -20.621 -2.088 28.974 1.00 70.81 243 ILE A C 1
ATOM 1816 O O . ILE A 1 243 ? -21.791 -1.908 29.308 1.00 70.81 243 ILE A O 1
ATOM 1820 N N . SER A 1 244 ? -19.601 -1.895 29.813 1.00 73.81 244 SER A N 1
ATOM 1821 C CA . SER A 1 244 ? -19.767 -1.482 31.214 1.00 73.81 244 SER A CA 1
ATOM 1822 C C . SER A 1 244 ? -20.398 -0.092 31.341 1.00 73.81 244 SER A C 1
ATOM 1824 O O . SER A 1 244 ? -21.196 0.144 32.246 1.00 73.81 244 SER A O 1
ATOM 1826 N N . ASN A 1 245 ? -20.093 0.807 30.404 1.00 65.69 245 ASN A N 1
ATOM 1827 C CA . ASN A 1 245 ? -20.637 2.164 30.338 1.00 65.69 245 ASN A CA 1
ATOM 1828 C C . ASN A 1 245 ? -22.043 2.235 29.714 1.00 65.69 245 ASN A C 1
ATOM 1830 O O . ASN A 1 245 ? -22.608 3.324 29.604 1.00 65.69 245 ASN A O 1
ATOM 1834 N N . ASN A 1 246 ? -22.631 1.098 29.326 1.00 66.62 246 ASN A N 1
ATOM 1835 C CA . ASN A 1 246 ? -23.998 1.007 28.826 1.00 66.62 246 ASN A CA 1
ATOM 1836 C C . ASN A 1 246 ? -24.891 0.261 29.839 1.00 66.62 246 ASN A C 1
ATOM 1838 O O . ASN A 1 246 ? -24.930 -0.970 29.827 1.00 66.62 246 ASN A O 1
ATOM 1842 N N . PRO A 1 247 ? -25.651 0.971 30.698 1.00 74.81 247 PRO A N 1
ATOM 1843 C CA . PRO A 1 247 ? -26.427 0.346 31.772 1.00 74.81 247 PRO A CA 1
ATOM 1844 C C . PRO A 1 247 ? -27.476 -0.663 31.290 1.00 74.81 247 PRO A C 1
ATOM 1846 O O . PRO A 1 247 ? -27.744 -1.647 31.975 1.00 74.81 247 PRO A O 1
ATOM 1849 N N . VAL A 1 248 ? -28.062 -0.435 30.108 1.00 73.69 248 VAL A N 1
ATOM 1850 C CA . VAL A 1 248 ? -29.074 -1.328 29.523 1.00 73.69 248 VAL A CA 1
ATOM 1851 C C . VAL A 1 248 ? -28.431 -2.648 29.108 1.00 73.69 248 VAL A C 1
ATOM 1853 O O . VAL A 1 248 ? -28.938 -3.715 29.454 1.00 73.69 248 VAL A O 1
ATOM 1856 N N . LEU A 1 249 ? -27.291 -2.584 28.413 1.00 70.75 249 LEU A N 1
ATOM 1857 C CA . LEU A 1 249 ? -26.561 -3.783 28.012 1.00 70.75 249 LEU A CA 1
ATOM 1858 C C . LEU A 1 249 ? -25.983 -4.514 29.217 1.00 70.75 249 LEU A C 1
ATOM 1860 O O . LEU A 1 249 ? -26.118 -5.730 29.315 1.00 70.75 249 LEU A O 1
ATOM 1864 N N . LEU A 1 250 ? -25.368 -3.780 30.143 1.00 78.00 250 LEU A N 1
ATOM 1865 C CA . LEU A 1 250 ? -24.803 -4.357 31.352 1.00 78.00 250 LEU A CA 1
ATOM 1866 C C . LEU A 1 250 ? -25.870 -5.126 32.141 1.00 78.00 250 LEU A C 1
ATOM 1868 O O . LEU A 1 250 ? -25.627 -6.268 32.523 1.00 78.00 250 LEU A O 1
ATOM 1872 N N . GLY A 1 251 ? -27.066 -4.552 32.312 1.00 81.31 251 GLY A N 1
ATOM 1873 C CA . GLY A 1 251 ? -28.188 -5.227 32.969 1.00 81.31 251 GLY A CA 1
ATOM 1874 C C . GLY A 1 251 ? -28.660 -6.483 32.227 1.00 81.31 251 GLY A C 1
ATOM 1875 O O . GLY A 1 251 ? -28.875 -7.523 32.852 1.00 81.31 251 GLY A O 1
ATOM 1876 N N . ALA A 1 252 ? -28.765 -6.425 30.894 1.00 76.31 252 ALA A N 1
ATOM 1877 C CA . ALA A 1 252 ? -29.139 -7.580 30.075 1.00 76.31 252 ALA A CA 1
ATOM 1878 C C . ALA A 1 252 ? -28.111 -8.724 30.175 1.00 76.31 252 ALA A C 1
ATOM 1880 O O . ALA A 1 252 ? -28.492 -9.881 30.360 1.00 76.31 252 ALA A O 1
ATOM 1881 N N . LEU A 1 253 ? -26.815 -8.408 30.131 1.00 78.56 253 LEU A N 1
ATOM 1882 C CA . LEU A 1 253 ? -25.735 -9.389 30.268 1.00 78.56 253 LEU A CA 1
ATOM 1883 C C . LEU A 1 253 ? -25.674 -9.989 31.678 1.00 78.56 253 LEU A C 1
ATOM 1885 O O . LEU A 1 253 ? -25.562 -11.206 31.829 1.00 78.56 253 LEU A O 1
ATOM 1889 N N . GLN A 1 254 ? -25.825 -9.159 32.714 1.00 84.12 254 GLN A N 1
ATOM 1890 C CA . GLN A 1 254 ? -25.851 -9.614 34.107 1.00 84.12 254 GLN A CA 1
ATOM 1891 C C . GLN A 1 254 ? -27.023 -10.562 34.387 1.00 84.12 254 GLN A C 1
ATOM 1893 O O . GLN A 1 254 ? -26.844 -11.537 35.115 1.00 84.12 254 GLN A O 1
ATOM 1898 N N . SER A 1 255 ? -28.189 -10.342 33.766 1.00 82.75 255 SER A N 1
ATOM 1899 C CA . SER A 1 255 ? -29.341 -11.254 33.882 1.00 82.75 255 SER A CA 1
ATOM 1900 C C . SER A 1 255 ? -29.067 -12.664 33.334 1.00 82.75 255 SER A C 1
ATOM 1902 O O . SER A 1 255 ? -29.730 -13.621 33.724 1.00 82.75 255 SER A O 1
ATOM 1904 N N . GLN A 1 256 ? -28.043 -12.798 32.487 1.00 80.19 256 GLN A N 1
ATOM 1905 C CA . GLN A 1 256 ? -27.565 -14.056 31.910 1.00 80.19 256 GLN A CA 1
ATOM 1906 C C . GLN A 1 256 ? -26.235 -14.521 32.517 1.00 80.19 256 GLN A C 1
ATOM 1908 O O . GLN A 1 256 ? -25.609 -15.443 32.004 1.00 80.19 256 GLN A O 1
ATOM 1913 N N . SER A 1 257 ? -25.808 -13.923 33.636 1.00 84.50 257 SER A N 1
ATOM 1914 C CA . SER A 1 257 ? -24.540 -14.237 34.314 1.00 84.50 257 SER A CA 1
ATOM 1915 C C . SER A 1 257 ? -23.290 -14.026 33.445 1.00 84.50 257 SER A C 1
ATOM 1917 O O . SER A 1 257 ? -22.277 -14.695 33.644 1.00 84.50 257 SER A O 1
ATOM 1919 N N . LEU A 1 258 ? -23.343 -13.088 32.492 1.00 82.38 258 LEU A N 1
ATOM 1920 C CA . LEU A 1 258 ? -22.228 -12.752 31.605 1.00 82.38 258 LEU A CA 1
ATOM 1921 C C . LEU A 1 258 ? -21.531 -11.469 32.049 1.00 82.38 258 LEU A C 1
ATOM 1923 O O . LEU A 1 258 ? -22.177 -10.466 32.360 1.00 82.38 258 LEU A O 1
ATOM 1927 N N . THR A 1 259 ? -20.198 -11.483 32.035 1.00 86.69 259 THR A N 1
ATOM 1928 C CA . THR A 1 259 ? -19.392 -10.286 32.299 1.00 86.69 259 THR A CA 1
ATOM 1929 C C . THR A 1 259 ? -19.055 -9.538 31.005 1.00 86.69 259 THR A C 1
ATOM 1931 O O . THR A 1 259 ? -18.907 -10.159 29.946 1.00 86.69 259 THR A O 1
ATOM 1934 N N . PRO A 1 260 ? -18.854 -8.208 31.068 1.00 80.81 260 PRO A N 1
ATOM 1935 C CA . PRO A 1 260 ? -18.381 -7.425 29.926 1.00 80.81 260 PRO A CA 1
ATOM 1936 C C . PRO A 1 260 ? -17.096 -7.977 29.298 1.00 80.81 260 PRO A C 1
ATOM 1938 O O . PRO A 1 260 ? -16.954 -7.976 28.079 1.00 80.81 260 PRO A O 1
ATOM 1941 N N . GLN A 1 261 ? -16.177 -8.495 30.118 1.00 84.31 261 GLN A N 1
ATOM 1942 C CA . GLN A 1 261 ? -14.895 -9.039 29.666 1.00 84.31 261 GLN A CA 1
ATOM 1943 C C . GLN A 1 261 ? -15.069 -10.342 28.878 1.00 84.31 261 GLN A C 1
ATOM 1945 O O . GLN A 1 261 ? -14.406 -10.526 27.858 1.00 84.31 261 GLN A O 1
ATOM 1950 N N . GLN A 1 262 ? -15.970 -11.227 29.321 1.00 82.50 262 GLN A N 1
ATOM 1951 C CA . GLN A 1 262 ? -16.275 -12.476 28.613 1.00 82.50 262 GLN A CA 1
ATOM 1952 C C . GLN A 1 262 ? -16.862 -12.200 27.228 1.00 82.50 262 GLN A C 1
ATOM 1954 O O . GLN A 1 262 ? -16.421 -12.782 26.239 1.00 82.50 262 GLN A O 1
ATOM 1959 N N . VAL A 1 263 ? -17.815 -11.270 27.151 1.00 76.62 263 VAL A N 1
ATOM 1960 C CA . VAL A 1 263 ? -18.458 -10.892 25.887 1.00 76.62 263 VAL A CA 1
ATOM 1961 C C . VAL A 1 263 ? -17.464 -10.204 24.953 1.00 76.62 263 VAL A C 1
ATOM 1963 O O . VAL A 1 263 ? -17.372 -10.558 23.781 1.00 76.62 263 VAL A O 1
ATOM 1966 N N . ALA A 1 264 ? -16.674 -9.261 25.465 1.00 76.31 264 ALA A N 1
ATOM 1967 C CA . ALA A 1 264 ? -15.707 -8.528 24.660 1.00 76.31 264 ALA A CA 1
ATOM 1968 C C . ALA A 1 264 ? -14.598 -9.417 24.080 1.00 76.31 264 ALA A C 1
ATOM 1970 O O . ALA A 1 264 ? -14.285 -9.307 22.896 1.00 76.31 264 ALA A O 1
ATOM 1971 N N . GLY A 1 265 ? -14.029 -10.322 24.885 1.00 77.31 265 GLY A N 1
ATOM 1972 C CA . GLY A 1 265 ? -13.015 -11.267 24.408 1.00 77.31 265 GLY A CA 1
ATOM 1973 C C . GLY A 1 265 ? -13.541 -12.177 23.297 1.00 77.31 265 GLY A C 1
ATOM 1974 O O . GLY A 1 265 ? -12.829 -12.452 22.332 1.00 77.31 265 GLY A O 1
ATOM 1975 N N . LEU A 1 266 ? -14.808 -12.587 23.390 1.00 74.81 266 LEU A N 1
ATOM 1976 C CA . LEU A 1 266 ? -15.452 -13.415 22.376 1.00 74.81 266 LEU A CA 1
ATOM 1977 C C . LEU A 1 266 ? -15.743 -12.653 21.080 1.00 74.81 266 LEU A C 1
ATOM 1979 O O . LEU A 1 266 ? -15.489 -13.185 20.007 1.00 74.81 266 LEU A O 1
ATOM 1983 N N . LEU A 1 267 ? -16.218 -11.406 21.155 1.00 73.69 267 LEU A N 1
ATOM 1984 C CA . LEU A 1 267 ? -16.442 -10.572 19.966 1.00 73.69 267 LEU A CA 1
ATOM 1985 C C . LEU A 1 267 ? -15.159 -10.407 19.139 1.00 73.69 267 LEU A C 1
ATOM 1987 O O . LEU A 1 267 ? -15.184 -10.545 17.919 1.00 73.69 267 LEU A O 1
ATOM 1991 N N . VAL A 1 268 ? -14.022 -10.192 19.807 1.00 73.94 268 VAL A N 1
ATOM 1992 C CA . VAL A 1 268 ? -12.712 -10.110 19.142 1.00 73.94 268 VAL A CA 1
ATOM 1993 C C . VAL A 1 268 ? -12.265 -11.458 18.572 1.00 73.94 268 VAL A C 1
ATOM 1995 O O . VAL A 1 268 ? -11.635 -11.501 17.516 1.00 73.94 268 VAL A O 1
ATOM 1998 N N . ALA A 1 269 ? -12.588 -12.566 19.242 1.00 74.94 269 ALA A N 1
ATOM 1999 C CA . ALA A 1 269 ? -12.315 -13.902 18.721 1.00 74.94 269 ALA A CA 1
ATOM 2000 C C . ALA A 1 269 ? -13.155 -14.218 17.470 1.00 74.94 269 ALA A C 1
ATOM 2002 O O . ALA A 1 269 ? -12.631 -14.802 16.524 1.00 74.94 269 ALA A O 1
ATOM 2003 N N . LEU A 1 270 ? -14.424 -13.798 17.431 1.00 71.62 270 LEU A N 1
ATOM 2004 C CA . LEU A 1 270 ? -15.330 -14.044 16.304 1.00 71.62 270 LEU A CA 1
ATOM 2005 C C . LEU A 1 270 ? -14.945 -13.274 15.037 1.00 71.62 270 LEU A C 1
ATOM 2007 O O . LEU A 1 270 ? -15.072 -13.826 13.952 1.00 71.62 270 LEU A O 1
ATOM 2011 N N . ALA A 1 271 ? -14.429 -12.048 15.153 1.00 70.06 271 ALA A N 1
ATOM 2012 C CA . ALA A 1 271 ? -13.917 -11.299 13.996 1.00 70.06 271 ALA A CA 1
ATOM 2013 C C . ALA A 1 271 ? -12.406 -11.446 13.801 1.00 70.06 271 ALA A C 1
ATOM 2015 O O . ALA A 1 271 ? -11.769 -10.617 13.154 1.00 70.06 271 ALA A O 1
ATOM 2016 N N . SER A 1 272 ? -11.802 -12.477 14.390 1.00 71.00 272 SER A N 1
ATOM 2017 C CA . SER A 1 272 ? -10.353 -12.651 14.340 1.00 71.00 272 SER A CA 1
ATOM 2018 C C . SER A 1 272 ? -9.798 -12.754 12.922 1.00 71.00 272 SER A C 1
ATOM 2020 O O . SER A 1 272 ? -8.709 -12.237 12.658 1.00 71.00 272 SER A O 1
ATOM 2022 N N . GLU A 1 273 ? -10.557 -13.379 12.023 1.00 70.81 273 GLU A N 1
ATOM 2023 C CA . GLU A 1 273 ? -10.230 -13.485 10.603 1.00 70.81 273 GLU A CA 1
ATOM 2024 C C . GLU A 1 273 ? -10.347 -12.133 9.890 1.00 70.81 273 GLU A C 1
ATOM 2026 O O . GLU A 1 273 ? -9.408 -11.742 9.199 1.00 70.81 273 GLU A O 1
ATOM 2031 N N . ASP A 1 274 ? -11.428 -11.382 10.125 1.00 69.88 274 ASP A N 1
ATOM 2032 C CA . ASP A 1 274 ? -11.669 -10.068 9.503 1.00 69.88 274 ASP A CA 1
ATOM 2033 C C . ASP A 1 274 ? -10.668 -9.000 9.963 1.00 69.88 274 ASP A C 1
ATOM 2035 O O . ASP A 1 274 ? -10.310 -8.087 9.216 1.00 69.88 274 ASP A O 1
ATOM 2039 N N . LEU A 1 275 ? -10.198 -9.110 11.207 1.00 70.88 275 LEU A N 1
ATOM 2040 C CA . LEU A 1 275 ? -9.177 -8.223 11.754 1.00 70.88 275 LEU A CA 1
ATOM 2041 C C . LEU A 1 275 ? -7.786 -8.557 11.213 1.00 70.88 275 LEU A C 1
ATOM 2043 O O . LEU A 1 275 ? -6.917 -7.695 11.235 1.00 70.88 275 LEU A O 1
ATOM 2047 N N . ASN A 1 276 ? -7.531 -9.775 10.735 1.00 73.62 276 ASN A N 1
ATOM 2048 C CA . ASN A 1 276 ? -6.198 -10.153 10.282 1.00 73.62 276 ASN A CA 1
ATOM 2049 C C . ASN A 1 276 ? -5.793 -9.372 9.021 1.00 73.62 276 ASN A C 1
ATOM 2051 O O . ASN A 1 276 ? -6.541 -9.286 8.053 1.00 73.62 276 ASN A O 1
ATOM 2055 N N . ALA A 1 277 ? -4.578 -8.821 9.021 1.00 70.75 277 ALA A N 1
ATOM 2056 C CA . ALA A 1 277 ? -4.047 -7.980 7.947 1.00 70.75 277 ALA A CA 1
ATOM 2057 C C . ALA A 1 277 ? -4.816 -6.662 7.696 1.00 70.75 277 ALA A C 1
ATOM 2059 O O . ALA A 1 277 ? -4.512 -5.964 6.725 1.00 70.75 277 ALA A O 1
ATOM 2060 N N . LEU A 1 278 ? -5.737 -6.270 8.587 1.00 70.69 278 LEU A N 1
ATOM 2061 C CA . LEU A 1 278 ? -6.427 -4.982 8.517 1.00 70.69 278 LEU A CA 1
ATOM 2062 C C . LEU A 1 278 ? -5.406 -3.834 8.573 1.00 70.69 278 LEU A C 1
ATOM 2064 O O . LEU A 1 278 ? -4.682 -3.732 9.567 1.00 70.69 278 LEU A O 1
ATOM 2068 N N . PRO A 1 279 ? -5.329 -2.950 7.564 1.00 69.06 279 PRO A N 1
ATOM 2069 C CA . PRO A 1 279 ? -4.437 -1.803 7.619 1.00 69.06 279 PRO A CA 1
ATOM 2070 C C . PRO A 1 279 ? -4.862 -0.838 8.730 1.00 69.06 279 PRO A C 1
ATOM 2072 O O . PRO A 1 279 ? -5.917 -0.213 8.670 1.00 69.06 279 PRO A O 1
ATOM 2075 N N . VAL A 1 280 ? -4.017 -0.713 9.747 1.00 66.12 280 VAL A N 1
ATOM 2076 C CA . VAL A 1 280 ? -4.223 0.170 10.902 1.00 66.12 280 VAL A CA 1
ATOM 2077 C C . VAL A 1 280 ? -3.309 1.381 10.869 1.00 66.12 280 VAL A C 1
ATOM 2079 O O . VAL A 1 280 ? -3.477 2.291 11.673 1.00 66.12 280 VAL A O 1
ATOM 2082 N N . GLY A 1 281 ? -2.357 1.437 9.936 1.00 67.75 281 GLY A N 1
ATOM 2083 C CA . GLY A 1 281 ? -1.462 2.574 9.806 1.00 67.75 281 GLY A CA 1
ATOM 2084 C C . GLY A 1 281 ? -0.551 2.550 8.602 1.00 67.75 281 GLY A C 1
ATOM 2085 O O . GLY A 1 281 ? -0.601 1.655 7.763 1.00 67.75 281 GLY A O 1
ATOM 2086 N N . VAL A 1 282 ? 0.280 3.578 8.541 1.00 70.19 282 VAL A N 1
ATOM 2087 C CA . VAL A 1 282 ? 1.310 3.793 7.536 1.00 70.19 282 VAL A CA 1
ATOM 2088 C C . VAL A 1 282 ? 2.619 4.162 8.218 1.00 70.19 282 VAL A C 1
ATOM 2090 O O . VAL A 1 282 ? 2.635 4.784 9.283 1.00 70.19 282 VAL A O 1
ATOM 2093 N N . VAL A 1 283 ? 3.729 3.788 7.600 1.00 71.44 283 VAL A N 1
ATOM 2094 C CA . VAL A 1 283 ? 5.063 4.226 8.008 1.00 71.44 283 VAL A CA 1
ATOM 2095 C C . VAL A 1 283 ? 5.440 5.416 7.132 1.00 71.44 283 VAL A C 1
ATOM 2097 O O . VAL A 1 283 ? 5.600 5.251 5.925 1.00 71.44 283 VAL A O 1
ATOM 2100 N N . GLN A 1 284 ? 5.563 6.618 7.702 1.00 73.50 284 GLN A N 1
ATOM 2101 C CA . GLN A 1 284 ? 6.028 7.769 6.918 1.00 73.50 284 GLN A CA 1
ATOM 2102 C C . GLN A 1 284 ? 7.538 7.725 6.746 1.00 73.50 284 GLN A C 1
ATOM 2104 O O . GLN A 1 284 ? 8.251 7.351 7.684 1.00 73.50 284 GLN A O 1
ATOM 2109 N N . PRO A 1 285 ? 8.027 8.161 5.579 1.00 76.00 285 PRO A N 1
ATOM 2110 C CA . PRO A 1 285 ? 9.434 8.451 5.424 1.00 76.00 285 PRO A CA 1
ATOM 2111 C C . PRO A 1 285 ? 9.806 9.720 6.200 1.00 76.00 285 PRO A C 1
ATOM 2113 O O . PRO A 1 285 ? 8.972 10.592 6.455 1.00 76.00 285 PRO A O 1
ATOM 2116 N N . ASN A 1 286 ? 11.082 9.837 6.544 1.00 76.69 286 ASN A N 1
ATOM 2117 C CA . ASN A 1 286 ? 11.636 10.947 7.318 1.00 76.69 286 ASN A CA 1
ATOM 2118 C C . ASN A 1 286 ? 11.483 12.301 6.619 1.00 76.69 286 ASN A C 1
ATOM 2120 O O . ASN A 1 286 ? 11.402 13.343 7.265 1.00 76.69 286 ASN A O 1
ATOM 2124 N N . GLU A 1 287 ? 11.470 12.277 5.293 1.00 79.44 287 GLU A N 1
ATOM 2125 C CA . GLU A 1 287 ? 11.399 13.445 4.427 1.00 79.44 287 GLU A CA 1
ATOM 2126 C C . GLU A 1 287 ? 9.956 13.944 4.249 1.00 79.44 287 GLU A C 1
ATOM 2128 O O . GLU A 1 287 ? 9.741 15.002 3.656 1.00 79.44 287 GLU A O 1
ATOM 2133 N N . ASN A 1 288 ? 8.957 13.216 4.766 1.00 73.00 288 ASN A N 1
ATOM 2134 C CA . ASN A 1 288 ? 7.569 13.653 4.722 1.00 73.00 288 ASN A CA 1
ATOM 2135 C C . ASN A 1 288 ? 7.163 14.381 6.013 1.00 73.00 288 ASN A C 1
ATOM 2137 O O . ASN A 1 288 ? 7.114 13.806 7.098 1.00 73.00 288 ASN A O 1
ATOM 2141 N N . ALA A 1 289 ? 6.801 15.657 5.874 1.00 61.97 289 ALA A N 1
ATOM 2142 C CA . ALA A 1 289 ? 6.308 16.487 6.970 1.00 61.97 289 ALA A CA 1
ATOM 2143 C C . ALA A 1 289 ? 4.790 16.353 7.211 1.00 61.97 289 ALA A C 1
ATOM 2145 O O . ALA A 1 289 ? 4.286 16.896 8.195 1.00 61.97 289 ALA A O 1
ATOM 2146 N N . VAL A 1 290 ? 4.051 15.672 6.322 1.00 61.97 290 VAL A N 1
ATOM 2147 C CA . VAL A 1 290 ? 2.586 15.546 6.380 1.00 61.97 290 VAL A CA 1
ATOM 2148 C C . VAL A 1 290 ? 2.190 14.170 6.937 1.00 61.97 290 VAL A C 1
ATOM 2150 O O . VAL A 1 290 ? 2.399 13.159 6.266 1.00 61.97 290 VAL A O 1
ATOM 2153 N N . PRO A 1 291 ? 1.593 14.090 8.141 1.00 60.69 291 PRO A N 1
ATOM 2154 C CA . PRO A 1 291 ? 1.111 12.825 8.694 1.00 60.69 291 PRO A CA 1
ATOM 2155 C C . PRO A 1 291 ? -0.017 12.213 7.852 1.00 60.69 291 PRO A C 1
ATOM 2157 O O . PRO A 1 291 ? -0.849 12.938 7.313 1.00 60.69 291 PRO A O 1
ATOM 2160 N N . GLY A 1 292 ? -0.096 10.878 7.803 1.00 63.19 292 GLY A N 1
ATOM 2161 C CA . GLY A 1 292 ? -1.227 10.173 7.178 1.00 63.19 292 GLY A CA 1
ATOM 2162 C C . GLY A 1 292 ? -1.257 10.220 5.646 1.00 63.19 292 GLY A C 1
ATOM 2163 O O . GLY A 1 292 ? -2.312 10.038 5.044 1.00 63.19 292 GLY A O 1
ATOM 2164 N N . GLU A 1 293 ? -0.117 10.459 5.004 1.00 74.81 293 GLU A N 1
ATOM 2165 C CA . GLU A 1 293 ? 0.003 10.435 3.550 1.00 74.81 293 GLU A CA 1
ATOM 2166 C C . GLU A 1 293 ? 0.308 9.023 3.027 1.00 74.81 293 GLU A C 1
ATOM 2168 O O . GLU A 1 293 ? 1.181 8.325 3.550 1.00 74.81 293 GLU A O 1
ATOM 2173 N N . LEU A 1 294 ? -0.397 8.630 1.966 1.00 82.31 294 LEU A N 1
ATOM 2174 C CA . LEU A 1 294 ? -0.028 7.539 1.075 1.00 82.31 294 LEU A CA 1
ATOM 2175 C C . LEU A 1 294 ? 0.796 8.131 -0.066 1.00 82.31 294 LEU A C 1
ATOM 2177 O O . LEU A 1 294 ? 0.261 8.745 -0.992 1.00 82.31 294 LEU A O 1
ATOM 2181 N N . MET A 1 295 ? 2.109 7.965 0.027 1.00 86.12 295 MET A N 1
ATOM 2182 C CA . MET A 1 295 ? 3.064 8.462 -0.944 1.00 86.12 295 MET A CA 1
ATOM 2183 C C . MET A 1 295 ? 3.208 7.464 -2.085 1.00 86.12 295 MET A C 1
ATOM 2185 O O . MET A 1 295 ? 3.609 6.310 -1.893 1.00 86.12 295 MET A O 1
ATOM 2189 N N . LEU A 1 296 ? 2.936 7.948 -3.291 1.00 91.81 296 LEU A N 1
ATOM 2190 C CA . LEU A 1 296 ? 3.317 7.281 -4.516 1.00 91.81 296 LEU A CA 1
ATOM 2191 C C . LEU A 1 296 ? 4.567 7.961 -5.075 1.00 91.81 296 LEU A C 1
ATOM 2193 O O . LEU A 1 296 ? 4.610 9.187 -5.153 1.00 91.81 296 LEU A O 1
ATOM 2197 N N . THR A 1 297 ? 5.580 7.204 -5.481 1.00 93.56 297 THR A N 1
ATOM 2198 C CA . THR A 1 297 ? 6.805 7.782 -6.046 1.00 93.56 297 THR A CA 1
ATOM 2199 C C . THR A 1 297 ? 7.419 6.903 -7.133 1.00 93.56 297 THR A C 1
ATOM 2201 O O . THR A 1 297 ? 6.904 5.836 -7.467 1.00 93.56 297 THR A O 1
ATOM 2204 N N . TYR A 1 298 ? 8.475 7.413 -7.760 1.00 94.81 298 TYR A N 1
ATOM 2205 C CA . TYR A 1 298 ? 9.210 6.756 -8.830 1.00 94.81 298 TYR A CA 1
ATOM 2206 C C . TYR A 1 298 ? 10.418 6.011 -8.259 1.00 94.81 298 TYR A C 1
ATOM 2208 O O . TYR A 1 298 ? 11.069 6.483 -7.329 1.00 94.81 298 TYR A O 1
ATOM 2216 N N . ARG A 1 299 ? 10.785 4.892 -8.887 1.00 94.25 299 ARG A N 1
ATOM 2217 C CA . ARG A 1 299 ? 12.052 4.190 -8.640 1.00 94.25 299 ARG A CA 1
ATOM 2218 C C . ARG A 1 299 ? 12.798 3.952 -9.948 1.00 94.25 299 ARG A C 1
ATOM 2220 O O . ARG A 1 299 ? 12.183 3.820 -11.011 1.00 94.25 299 ARG A O 1
ATOM 2227 N N . ASN A 1 300 ? 14.123 3.849 -9.865 1.00 94.38 300 ASN A N 1
ATOM 2228 C CA . ASN A 1 300 ? 14.894 3.178 -10.906 1.00 94.38 300 ASN A CA 1
ATOM 2229 C C . ASN A 1 300 ? 14.694 1.670 -10.788 1.00 94.38 300 ASN A C 1
ATOM 2231 O O . ASN A 1 300 ? 14.742 1.108 -9.692 1.00 94.38 300 ASN A O 1
ATOM 2235 N N . PHE A 1 301 ? 14.525 1.018 -11.930 1.00 88.19 301 PHE A N 1
ATOM 2236 C CA . PHE A 1 301 ? 14.371 -0.420 -12.024 1.00 88.19 301 PHE A CA 1
ATOM 2237 C C . PHE A 1 301 ? 15.521 -1.031 -12.807 1.00 88.19 301 PHE A C 1
ATOM 2239 O O . PHE A 1 301 ? 15.831 -0.604 -13.917 1.00 88.19 301 PHE A O 1
ATOM 2246 N N . GLY A 1 302 ? 16.084 -2.072 -12.193 1.00 87.56 302 GLY A N 1
ATOM 2247 C CA . GLY A 1 302 ? 16.817 -3.179 -12.791 1.00 87.56 302 GLY A CA 1
ATOM 2248 C C . GLY A 1 302 ? 17.634 -2.906 -14.053 1.00 87.56 302 GLY A C 1
ATOM 2249 O O . GLY A 1 302 ? 18.285 -1.879 -14.249 1.00 87.56 302 GLY A O 1
ATOM 2250 N N . GLN A 1 303 ? 17.649 -3.932 -14.891 1.00 94.31 303 GLN A N 1
ATOM 2251 C CA . GLN A 1 303 ? 18.416 -3.987 -16.115 1.00 94.31 303 GLN A CA 1
ATOM 2252 C C . GLN A 1 303 ? 17.649 -4.856 -17.100 1.00 94.31 303 GLN A C 1
ATOM 2254 O O . GLN A 1 303 ? 17.276 -5.979 -16.768 1.00 94.31 303 GLN A O 1
ATOM 2259 N N . VAL A 1 304 ? 17.430 -4.340 -18.302 1.00 95.50 304 VAL A N 1
ATOM 2260 C CA . VAL A 1 304 ? 16.848 -5.104 -19.403 1.00 95.50 304 VAL A CA 1
ATOM 2261 C C . VAL A 1 304 ? 17.880 -5.200 -20.511 1.00 95.50 304 VAL A C 1
ATOM 2263 O O . VAL A 1 304 ? 18.529 -4.215 -20.865 1.00 95.50 304 VAL A O 1
ATOM 2266 N N . GLU A 1 305 ? 18.031 -6.405 -21.038 1.00 96.94 305 GLU A N 1
ATOM 2267 C CA . GLU A 1 305 ? 18.909 -6.723 -22.154 1.00 96.94 305 GLU A CA 1
ATOM 2268 C C . GLU A 1 305 ? 18.042 -7.276 -23.282 1.00 96.94 305 GLU A C 1
ATOM 2270 O O . GLU A 1 305 ? 17.172 -8.115 -23.049 1.00 96.94 305 GLU A O 1
ATOM 2275 N N . TYR A 1 306 ? 18.239 -6.774 -24.494 1.00 97.25 306 TYR A N 1
ATOM 2276 C CA . TYR A 1 306 ? 17.530 -7.246 -25.676 1.00 97.25 306 TYR A CA 1
ATOM 2277 C C . TYR A 1 306 ? 18.447 -7.188 -26.886 1.00 97.25 306 TYR A C 1
ATOM 2279 O O . TYR A 1 306 ? 19.360 -6.370 -26.962 1.00 97.25 306 TYR A O 1
ATOM 2287 N N . TRP A 1 307 ? 18.205 -8.079 -27.832 1.00 97.94 307 TRP A N 1
ATOM 2288 C CA . TRP A 1 307 ? 18.981 -8.186 -29.053 1.00 97.94 307 TRP A CA 1
ATOM 2289 C C . TRP A 1 307 ? 18.051 -8.421 -30.230 1.00 97.94 307 TRP A C 1
ATOM 2291 O O . TRP A 1 307 ? 16.905 -8.842 -30.061 1.00 97.94 307 TRP A O 1
ATOM 2301 N N . GLY A 1 308 ? 18.553 -8.141 -31.421 1.00 97.62 308 GLY A N 1
ATOM 2302 C CA . GLY A 1 308 ? 17.829 -8.377 -32.654 1.00 97.62 308 GLY A CA 1
ATOM 2303 C C . GLY A 1 308 ? 18.780 -8.505 -33.825 1.00 97.62 308 GLY A C 1
ATOM 2304 O O . GLY A 1 308 ? 19.966 -8.189 -33.727 1.00 97.62 308 GLY A O 1
ATOM 2305 N N . VAL A 1 309 ? 18.242 -9.014 -34.925 1.00 97.31 309 VAL A N 1
ATOM 2306 C CA . VAL A 1 309 ? 18.945 -9.122 -36.197 1.00 97.31 309 VAL A CA 1
ATOM 2307 C C . VAL A 1 309 ? 18.003 -8.628 -37.280 1.00 97.31 309 VAL A C 1
ATOM 2309 O O . VAL A 1 309 ? 16.865 -9.088 -37.360 1.00 97.31 309 VAL A O 1
ATOM 2312 N N . ASP A 1 310 ? 18.487 -7.709 -38.101 1.00 96.12 310 ASP A N 1
ATOM 2313 C CA . ASP A 1 310 ? 17.840 -7.264 -39.324 1.00 96.12 310 ASP A CA 1
ATOM 2314 C C . ASP A 1 310 ? 18.574 -7.847 -40.535 1.00 96.12 310 ASP A C 1
ATOM 2316 O O . ASP A 1 310 ? 19.805 -7.931 -40.554 1.00 96.12 310 ASP A O 1
ATOM 2320 N N . VAL A 1 311 ? 17.816 -8.289 -41.537 1.00 95.94 311 VAL A N 1
ATOM 2321 C CA . VAL A 1 311 ? 18.354 -8.906 -42.753 1.00 95.94 311 VAL A CA 1
ATOM 2322 C C . VAL A 1 311 ? 17.679 -8.284 -43.961 1.00 95.94 311 VAL A C 1
ATOM 2324 O O . VAL A 1 311 ? 16.471 -8.397 -44.145 1.00 95.94 311 VAL A O 1
ATOM 2327 N N . THR A 1 312 ? 18.484 -7.692 -44.837 1.00 94.38 312 THR A N 1
ATOM 2328 C CA . THR A 1 312 ? 18.032 -7.120 -46.105 1.00 94.38 312 THR A CA 1
ATOM 2329 C C . THR A 1 312 ? 18.630 -7.897 -47.272 1.00 94.38 312 THR A C 1
ATOM 2331 O O . THR A 1 312 ? 19.835 -8.145 -47.312 1.00 94.38 312 THR A O 1
ATOM 2334 N N . MET A 1 313 ? 17.808 -8.237 -48.267 1.00 93.06 313 MET A N 1
ATOM 2335 C CA . MET A 1 313 ? 18.249 -8.824 -49.533 1.00 93.06 313 MET A CA 1
ATOM 2336 C C . MET A 1 313 ? 17.586 -8.095 -50.701 1.00 93.06 313 MET A C 1
ATOM 2338 O O . MET A 1 313 ? 16.374 -7.908 -50.717 1.00 93.06 313 MET A O 1
ATOM 2342 N N . GLN A 1 314 ? 18.381 -7.710 -51.695 1.00 90.38 314 GLN A N 1
ATOM 2343 C CA . GLN A 1 314 ? 17.909 -7.064 -52.914 1.00 90.38 314 GLN A CA 1
ATOM 2344 C C . GLN A 1 314 ? 18.582 -7.708 -54.126 1.00 90.38 314 GLN A C 1
ATOM 2346 O O . GLN A 1 314 ? 19.807 -7.814 -54.179 1.00 90.38 314 GLN A O 1
ATOM 2351 N N . TYR A 1 315 ? 17.784 -8.127 -55.109 1.00 89.00 315 TYR A N 1
ATOM 2352 C CA . TYR A 1 315 ? 18.273 -8.738 -56.343 1.00 89.00 315 TYR A CA 1
ATOM 2353 C C . TYR A 1 315 ? 17.867 -7.915 -57.571 1.00 89.00 315 TYR A C 1
ATOM 2355 O O . TYR A 1 315 ? 16.693 -7.611 -57.766 1.00 89.00 315 TYR A O 1
ATOM 2363 N N . LEU A 1 316 ? 18.841 -7.576 -58.413 1.00 84.12 316 LEU A N 1
ATOM 2364 C CA . LEU A 1 316 ? 18.665 -6.862 -59.675 1.00 84.12 316 LEU A CA 1
ATOM 2365 C C . LEU A 1 316 ? 18.547 -7.867 -60.825 1.00 84.12 316 LEU A C 1
ATOM 2367 O O . LEU A 1 316 ? 19.532 -8.483 -61.242 1.00 84.12 316 LEU A O 1
ATOM 2371 N N . PHE A 1 317 ? 17.333 -8.008 -61.362 1.00 70.38 317 PHE A N 1
ATOM 2372 C CA . PHE A 1 317 ? 17.039 -8.944 -62.450 1.00 70.38 317 PHE A CA 1
ATOM 2373 C C . PHE A 1 317 ? 17.585 -8.481 -63.818 1.00 70.38 317 PHE A C 1
ATOM 2375 O O . PHE A 1 317 ? 17.954 -9.333 -64.627 1.00 70.38 317 PHE A O 1
ATOM 2382 N N . ASN A 1 318 ? 17.685 -7.168 -64.093 1.00 61.19 318 ASN A N 1
ATOM 2383 C CA . ASN A 1 318 ? 18.304 -6.632 -65.319 1.00 61.19 318 ASN A CA 1
ATOM 2384 C C . ASN A 1 318 ? 18.641 -5.125 -65.208 1.00 61.19 318 ASN A C 1
ATOM 2386 O O . ASN A 1 318 ? 17.953 -4.404 -64.494 1.00 61.19 318 ASN A O 1
ATOM 2390 N N . GLU A 1 319 ? 19.628 -4.615 -65.960 1.00 56.88 319 GLU A N 1
ATOM 2391 C CA . GLU A 1 319 ? 20.147 -3.223 -65.859 1.00 56.88 319 GLU A CA 1
ATOM 2392 C C . GLU A 1 319 ? 19.154 -2.107 -66.278 1.00 56.88 319 GLU A C 1
ATOM 2394 O O . GLU A 1 319 ? 19.506 -0.930 -66.269 1.00 56.88 319 GLU A O 1
ATOM 2399 N N . LYS A 1 320 ? 17.913 -2.447 -66.662 1.00 55.12 320 LYS A N 1
ATOM 2400 C CA . LYS A 1 320 ? 16.939 -1.515 -67.272 1.00 55.12 320 LYS A CA 1
ATOM 2401 C C . LYS A 1 320 ? 15.572 -1.412 -66.585 1.00 55.12 320 LYS A C 1
ATOM 2403 O O . LYS A 1 320 ? 14.721 -0.685 -67.088 1.00 55.12 320 LYS A O 1
ATOM 2408 N N . LEU A 1 321 ? 15.334 -2.089 -65.462 1.00 41.84 321 LEU A N 1
ATOM 2409 C CA . LEU A 1 321 ? 14.106 -1.896 -64.679 1.00 41.84 321 LEU A CA 1
ATOM 2410 C C . LEU A 1 321 ? 14.391 -2.038 -63.181 1.00 41.84 321 LEU A C 1
ATOM 2412 O O . LEU A 1 321 ? 14.814 -3.102 -62.735 1.00 41.84 321 LEU A O 1
ATOM 2416 N N . SER A 1 322 ? 14.132 -0.968 -62.424 1.00 34.56 322 SER A N 1
ATOM 2417 C CA . SER A 1 322 ? 14.069 -0.982 -60.960 1.00 34.56 322 SER A CA 1
ATOM 2418 C C . SER A 1 322 ? 12.613 -0.882 -60.500 1.00 34.56 322 SER A C 1
ATOM 2420 O O . SER A 1 322 ? 11.884 -0.020 -60.994 1.00 34.56 322 SER A O 1
ATOM 2422 N N . PHE A 1 323 ? 12.229 -1.708 -59.531 1.00 41.44 323 PHE A N 1
ATOM 2423 C CA . PHE A 1 323 ? 11.089 -1.510 -58.635 1.00 41.44 323 PHE A CA 1
ATOM 2424 C C . PHE A 1 323 ? 11.589 -1.619 -57.195 1.00 41.44 323 PHE A C 1
ATOM 2426 O O . PHE A 1 323 ? 12.558 -2.386 -56.976 1.00 41.44 323 PHE A O 1
#

Foldseek 3Di:
DKDKDKDKDKDKDWADDDPCQAAFWDFPDWDADPQGDIQTATEGHQQAWFALVQLDDPQRGGQFFWWDDDPDDDDDGDDDDPDDDDFDFQRCRVVLVLLLVLLVVVCVVPVVVVCVVCVVLVHHDDSVLSVVVSVQSPPDPPDPDDPHLPLGGFGPVDDKPDDDPDDQDIFHRQDIKMKMKIKMKMWMDDPVFKIKMKMKMKMKIFQDKDDWAFRWDFDAQAADPVLDTPVLQRQLVSQQSSQVVDPVSCVSCVVRVHHSSSVSSVSSVSCSVVRHRHGGGTRGTPPDPDTNYRYTHMHGDDMDMDMDMDMDMGGHPDPPDDD

=== Feature glossary ===
Key to the feature types in this record:

pLDDT. pLDDT is the predicted lDDT-Cα score: AlphaFold's confidence that the local environment of each residue (all inter-atomic distances within 15 Å) is correctly placed. It is a per-residue number between 0 and 100, with higher meaning more reliable.

Radius of gyration, Cα contacts, bounding box. The geometric summary reports three shape descriptors. Rg (radius of gyration) measures how spread out the Cα atoms are about their centre of mass; compact globular proteins have small Rg, elongated or unfolded ones large. Cα contacts (<8 Å, |i−j|>4) count long-range residue pairs in spatial proximity — high for tightly packed folds, near zero for rods or random coil. The bounding-box extents give the protein's footprint along x, y, z in Å.

Backbone torsions (φ/ψ). Backbone dihedral angles. Every residue except chain termini has a φ (preceding-C → N → Cα → C) and a ψ (N → Cα → C → next-N). They are reported in degrees following the IUPAC sign convention. Secondary structure is essentially a statement about which (φ, ψ) basin each residue occupies.

Contact-map, Ramachandran, and PAE plots. Plot images: a contact map (which residues are close in 3D, as an N×N binary image), a Ramachandran scatter (backbone torsion angles, revealing secondary-structure composition at a glance), and — for AlphaFold structures — a PAE heatmap (pairwise prediction confidence).

Predicted aligned error. Predicted Aligned Error (PAE) is an AlphaFold confidence matrix: entry (i, j) is the expected error in the position of residue j, in ångströms, when the prediction is superimposed on the true structure at residue i. Low PAE within a block of residues means that block is internally rigid and well-predicted; high PAE between two blocks means their relative placement is uncertain even if each block individually is confident.

Secondary structure (3-state, P-SEA). Three-state secondary structure (P-SEA) collapses the eight DSSP classes into helix (a), strand (b), and coil (c). P-SEA assigns these from Cα geometry alone — distances and angles — without requiring backbone oxygens, so it works on any Cα trace.

Solvent-accessible surface area. Solvent-accessible surface area (SASA) is the area in Å² traced out by the centre of a 1.4 Å probe sphere (a water molecule) rolled over the protein's van der Waals surface (Shrake–Rupley / Lee–Richards construction). Buried residues have near-zero SASA; fully exposed residues can exceed 200 Å². The total SASA scales roughly with the number of surface residues.

Foldseek 3Di. The Foldseek 3Di string encodes local tertiary geometry as a 20-letter alphabet — one character per residue — derived from the relative positions of nearby Cα atoms. Unlike the amino-acid sequence, 3Di is a direct function of the 3D structure, so two proteins with the same fold have similar 3Di strings even at low sequence identity.

B-factor. For experimental (PDB) structures, the B-factor (temperature factor) quantifies the positional spread of each atom in the crystal — a combination of thermal vibration and static disorder — in units of Å². High B-factors mark flexible loops or poorly resolved regions; low B-factors mark the rigid, well-ordered core.

mmCIF coordinates. The mmCIF block holds the 3D Cartesian coordinates of each backbone atom (N, Cα, C, O) in ångströms. mmCIF is the PDB's canonical archive format — a tagged-loop text representation of the atomic model.

InterPro / GO / CATH / organism. Functional annotations link the protein to curated databases. InterPro entries identify conserved domains and families by matching the sequence against member-database signatures (Pfam, PROSITE, CDD, …). Gene Ontology (GO) terms describe molecular function, biological process, and cellular component in a controlled vocabulary. CATH places the structure in a hierarchical fold classification (Class/Architecture/Topology/Homologous-superfamily). The organism is the source species.

Rendered structure images. Structure images are PyMOL renders from six orthogonal camera directions. Cartoon representation draws helices as coils and strands as arrows; sticks shows the backbone as bonds; surface shows the solvent-excluded envelope. Rainbow coloring maps sequence position to hue (blue→red, N→C); chain coloring assigns a distinct color per polypeptide.

Sequence. This is the polypeptide sequence — one letter per residue, N-terminus first. Length ranges from a few dozen residues for small domains to over a thousand for large multi-domain proteins.

Secondary structure (8-state, DSSP). The SS8 string is DSSP's per-residue secondary-structure call. α-helix (H) means an i→i+4 H-bond ladder; β-strand (E) means the residue participates in a β-sheet; 3₁₀ (G) and π (I) are tighter and wider helices; T/S are turns/bends; '-' is loop.

Nearest PDB structures. Structural nearest neighbors (via Foldseek easy-search vs the PDB). Reported per hit: target PDB id, E-value, and alignment TM-score. A TM-score above ~0.5 is the conventional threshold for 'same fold'.